Protein AF-A0AAD0RNT5-F1 (afdb_monomer_lite)

pLDDT: mean 85.17, std 17.99, range [35.56, 98.38]

Structure (mmCIF, N/CA/C/O backbone):
data_AF-A0AAD0RNT5-F1
#
_entry.id   AF-A0AAD0RNT5-F1
#
loop_
_atom_site.group_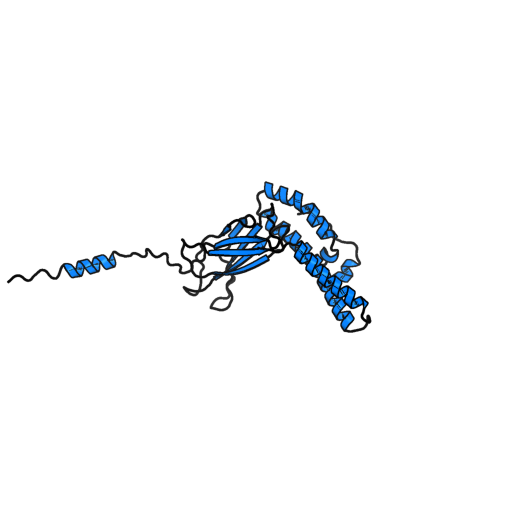PDB
_atom_site.id
_atom_site.type_symbol
_atom_site.label_atom_id
_atom_site.label_alt_id
_atom_site.label_comp_id
_atom_site.label_asym_id
_atom_site.label_entity_id
_atom_site.label_seq_id
_atom_site.pdbx_PDB_ins_code
_atom_site.Cartn_x
_atom_site.Cartn_y
_atom_site.Cartn_z
_atom_site.occupancy
_atom_site.B_iso_or_equiv
_atom_site.auth_seq_id
_atom_site.auth_comp_id
_atom_site.auth_asym_id
_atom_site.auth_atom_id
_atom_site.pdbx_PDB_model_num
ATOM 1 N N . MET A 1 1 ? -27.299 -33.018 80.947 1.00 36.56 1 MET A N 1
ATOM 2 C CA . MET A 1 1 ? -26.620 -33.429 79.699 1.00 36.56 1 MET A CA 1
ATOM 3 C C . MET A 1 1 ? -27.188 -32.604 78.549 1.00 36.56 1 MET A C 1
ATOM 5 O O . MET A 1 1 ? -28.341 -32.788 78.193 1.00 36.56 1 MET A O 1
ATOM 9 N N . LYS A 1 2 ? -26.426 -31.620 78.054 1.00 37.84 2 LYS A N 1
ATOM 10 C CA . LYS A 1 2 ? -26.776 -30.740 76.923 1.00 37.84 2 LYS A CA 1
ATOM 11 C C . LYS A 1 2 ? -26.070 -31.262 75.672 1.00 37.84 2 LYS A C 1
ATOM 13 O O . LYS A 1 2 ? -24.849 -31.167 75.652 1.00 37.84 2 LYS A O 1
ATOM 18 N N . LYS A 1 3 ? -26.786 -31.754 74.655 1.00 38.78 3 LYS A N 1
ATOM 19 C CA . LYS A 1 3 ? -26.261 -31.920 73.282 1.00 38.78 3 LYS A CA 1
ATOM 20 C C . LYS A 1 3 ? -27.399 -31.964 72.253 1.00 38.78 3 LYS A C 1
ATOM 22 O O . LYS A 1 3 ? -27.812 -33.043 71.868 1.00 38.78 3 LYS A O 1
ATOM 27 N N . TYR A 1 4 ? -27.857 -30.801 71.794 1.00 44.53 4 TYR A N 1
ATOM 28 C CA . TYR A 1 4 ? -28.526 -30.641 70.493 1.00 44.53 4 TYR A CA 1
ATOM 29 C C . TYR A 1 4 ? -28.234 -29.231 69.977 1.00 44.53 4 TYR A C 1
ATOM 31 O O . TYR A 1 4 ? -29.038 -28.321 70.124 1.00 44.53 4 TYR A O 1
ATOM 39 N N . LEU A 1 5 ? -27.024 -29.018 69.462 1.00 45.34 5 LEU A N 1
ATOM 40 C CA . LEU A 1 5 ? -26.661 -27.762 68.796 1.00 45.34 5 LEU A CA 1
ATOM 41 C C . LEU A 1 5 ? -25.493 -27.992 67.829 1.00 45.34 5 LEU A C 1
ATOM 43 O O . LEU A 1 5 ? -24.481 -27.310 67.862 1.00 45.34 5 LEU A O 1
ATOM 47 N N . THR A 1 6 ? -25.615 -29.010 66.977 1.00 48.97 6 THR A N 1
ATOM 48 C CA . THR A 1 6 ? -24.617 -29.320 65.936 1.00 48.97 6 THR A CA 1
ATOM 49 C C . THR A 1 6 ? -25.278 -29.745 64.624 1.00 48.97 6 THR A C 1
ATOM 51 O O . THR A 1 6 ? -24.784 -30.634 63.945 1.00 48.97 6 THR A O 1
ATOM 54 N N . PHE A 1 7 ? -26.417 -29.139 64.268 1.00 43.97 7 PHE A N 1
ATOM 55 C CA . PHE A 1 7 ? -27.038 -29.345 62.946 1.00 43.97 7 PHE A CA 1
ATOM 56 C C . PHE A 1 7 ? -27.244 -28.040 62.153 1.00 43.97 7 PHE A C 1
ATOM 58 O O . PHE A 1 7 ? -27.377 -28.070 60.936 1.00 43.97 7 PHE A O 1
ATOM 65 N N . GLY A 1 8 ? -27.190 -26.873 62.810 1.00 45.16 8 GLY A N 1
ATOM 66 C CA . GLY A 1 8 ? -27.397 -25.569 62.160 1.00 45.16 8 GLY A CA 1
ATOM 67 C C . GLY A 1 8 ? -26.155 -24.928 61.525 1.00 45.16 8 GLY A C 1
ATOM 68 O O . GLY A 1 8 ? -26.296 -24.026 60.711 1.00 45.16 8 GLY A O 1
ATOM 69 N N . HIS A 1 9 ? -24.941 -25.377 61.864 1.00 45.19 9 HIS A N 1
ATOM 70 C CA . HIS A 1 9 ? -23.703 -24.767 61.345 1.00 45.19 9 HIS A CA 1
ATOM 71 C C . HIS A 1 9 ? -23.241 -25.356 60.005 1.00 45.19 9 HIS A C 1
ATOM 73 O O . HIS A 1 9 ? -22.526 -24.695 59.259 1.00 45.19 9 HIS A O 1
ATOM 79 N N . SER A 1 10 ? -23.670 -26.573 59.661 1.00 47.78 10 SER A N 1
ATOM 80 C CA . SER A 1 10 ? -23.252 -27.227 58.413 1.00 47.78 10 SER A CA 1
ATOM 81 C C . SER A 1 10 ? -24.138 -26.839 57.225 1.00 47.78 10 SER A C 1
ATOM 83 O O . SER A 1 10 ? -23.647 -26.759 56.105 1.00 47.78 10 SER A O 1
ATOM 85 N N . PHE A 1 11 ? -25.413 -26.508 57.461 1.00 47.78 11 PHE A N 1
ATOM 86 C CA . PHE A 1 11 ? -26.323 -26.039 56.409 1.00 47.78 11 PHE A CA 1
ATOM 87 C C . PHE A 1 11 ? -26.083 -24.571 56.020 1.00 47.78 11 PHE A C 1
ATOM 89 O O . PHE A 1 11 ? -26.233 -24.217 54.854 1.00 47.78 11 PHE A O 1
ATOM 96 N N . LEU A 1 12 ? -25.639 -23.726 56.961 1.00 47.25 12 LEU A N 1
ATOM 97 C CA . LEU A 1 12 ? -25.340 -22.317 56.683 1.00 47.25 12 LEU A CA 1
ATOM 98 C C . LEU A 1 12 ? -24.055 -22.152 55.849 1.00 47.25 12 LEU A C 1
ATOM 100 O O . LEU A 1 12 ? -24.023 -21.327 54.943 1.00 47.25 12 LEU A O 1
ATOM 104 N N . CYS A 1 13 ? -23.027 -22.981 56.075 1.00 43.88 13 CYS A N 1
ATOM 105 C CA . CYS A 1 13 ? -21.806 -22.954 55.258 1.00 43.88 13 CYS A CA 1
ATOM 106 C C . CYS A 1 13 ? -22.047 -23.423 53.814 1.00 43.88 13 CYS A C 1
ATOM 108 O O . CYS A 1 13 ? -21.444 -22.883 52.890 1.00 43.88 13 CYS A O 1
ATOM 110 N N . ILE A 1 14 ? -22.952 -24.383 53.600 1.00 48.38 14 ILE A N 1
ATOM 111 C CA . ILE A 1 14 ? -23.287 -24.871 52.254 1.00 48.38 14 ILE A CA 1
ATOM 112 C C . ILE A 1 14 ? -24.164 -23.850 51.508 1.00 48.38 14 ILE A C 1
ATOM 114 O O . ILE A 1 14 ? -23.948 -23.628 50.320 1.00 48.38 14 ILE A O 1
ATOM 118 N N . LEU A 1 15 ? -25.071 -23.150 52.203 1.00 41.94 15 LEU A N 1
ATOM 119 C CA . LEU A 1 15 ? -25.899 -22.100 51.596 1.00 41.94 15 LEU A CA 1
ATOM 120 C C . LEU A 1 15 ? -25.074 -20.861 51.192 1.00 41.94 15 LEU A C 1
ATOM 122 O O . LEU A 1 15 ? -25.320 -20.274 50.137 1.00 41.94 15 LEU A O 1
ATOM 126 N N . VAL A 1 16 ? -24.057 -20.496 51.985 1.00 45.78 16 VAL A N 1
ATOM 127 C CA . VAL A 1 16 ? -23.128 -19.398 51.655 1.00 45.78 16 VAL A CA 1
ATOM 128 C C . VAL A 1 16 ? -22.234 -19.764 50.462 1.00 45.78 16 VAL A C 1
ATOM 130 O O . VAL A 1 16 ? -22.008 -18.914 49.606 1.00 45.78 16 VAL A O 1
ATOM 133 N N . LEU A 1 17 ? -21.816 -21.029 50.322 1.00 44.12 17 LEU A N 1
ATOM 134 C CA . LEU A 1 17 ? -21.038 -21.498 49.162 1.00 44.12 17 LEU A CA 1
ATOM 135 C C . LEU A 1 17 ? -21.854 -21.561 47.857 1.00 44.12 17 LEU A C 1
ATOM 137 O O . LEU A 1 17 ? -21.289 -21.389 46.779 1.00 44.12 17 LEU A O 1
ATOM 141 N N . THR A 1 18 ? -23.175 -21.761 47.926 1.00 45.75 18 THR A N 1
ATOM 142 C CA . THR A 1 18 ? -24.051 -21.719 46.737 1.00 45.75 18 THR A CA 1
ATOM 143 C C . THR A 1 18 ? -24.504 -20.311 46.342 1.00 45.75 18 THR A C 1
ATOM 145 O O . THR A 1 18 ? -24.890 -20.100 45.195 1.00 45.75 18 THR A O 1
ATOM 148 N N . LEU A 1 19 ? -24.447 -19.340 47.263 1.00 40.69 19 LEU A N 1
ATOM 149 C CA . LEU A 1 19 ? -24.806 -17.936 47.009 1.00 40.69 19 LEU A CA 1
ATOM 150 C C . LEU A 1 19 ? -23.601 -17.065 46.636 1.00 40.69 19 LEU A C 1
ATOM 152 O O . LEU A 1 19 ? -23.780 -15.996 46.058 1.00 40.69 19 LEU A O 1
ATOM 156 N N . THR A 1 20 ? -22.374 -17.560 46.820 1.00 45.81 20 THR A N 1
ATOM 157 C CA . THR A 1 20 ? -21.196 -17.084 46.083 1.00 45.81 20 THR A CA 1
ATOM 158 C C . THR A 1 20 ? -21.189 -17.635 44.654 1.00 45.81 20 THR A C 1
ATOM 160 O O . THR A 1 20 ? -20.178 -18.150 44.177 1.00 45.81 20 THR A O 1
ATOM 163 N N . GLY A 1 21 ? -22.302 -17.473 43.930 1.00 40.19 21 GLY A N 1
ATOM 164 C CA . GLY A 1 21 ? -22.353 -17.488 42.466 1.00 40.19 21 GLY A CA 1
ATOM 165 C C . GLY A 1 21 ? -21.610 -16.281 41.885 1.00 40.19 21 GLY A C 1
ATOM 166 O O . GLY A 1 21 ? -22.104 -15.581 41.010 1.00 40.19 21 GLY A O 1
ATOM 167 N N . CYS A 1 22 ? -20.411 -16.022 42.398 1.00 42.44 22 CYS A N 1
ATOM 168 C CA . CYS A 1 22 ? -19.440 -15.127 41.828 1.00 42.44 22 CYS A CA 1
ATOM 169 C C . CYS A 1 22 ? -18.823 -15.830 40.619 1.00 42.44 22 CYS A C 1
ATOM 171 O O . CYS A 1 22 ? -17.698 -16.319 40.686 1.00 42.44 22 CYS A O 1
ATOM 173 N N . SER A 1 23 ? -19.490 -15.797 39.467 1.00 44.81 23 SER A N 1
ATOM 174 C CA . SER A 1 23 ? -18.712 -15.595 38.244 1.00 44.81 23 SER A CA 1
ATOM 175 C C . SER A 1 23 ? -18.438 -14.094 38.102 1.00 44.81 23 SER A C 1
ATOM 177 O O . SER A 1 23 ? -18.932 -13.442 37.193 1.00 44.81 23 SER A O 1
ATOM 179 N N . VAL A 1 24 ? -17.651 -13.541 39.033 1.00 45.47 24 VAL A N 1
ATOM 180 C CA . VAL A 1 24 ? -17.023 -12.206 38.905 1.00 45.47 24 VAL A CA 1
ATOM 181 C C . VAL A 1 24 ? -15.835 -12.280 37.927 1.00 45.47 24 VAL A C 1
ATOM 183 O O . VAL A 1 24 ? -15.191 -11.290 37.610 1.00 45.47 24 VAL A O 1
ATOM 186 N N . PHE A 1 25 ? -15.547 -13.473 37.405 1.00 48.78 25 PHE A N 1
ATOM 187 C CA . PHE A 1 25 ? -14.560 -13.696 36.367 1.00 48.78 25 PHE A CA 1
ATOM 188 C C . PHE A 1 25 ? -15.188 -13.467 34.990 1.00 48.78 25 PHE A C 1
ATOM 190 O O . PHE A 1 25 ? -15.939 -14.314 34.504 1.00 48.78 25 PHE A O 1
ATOM 197 N N . ASP A 1 26 ? -14.835 -12.344 34.355 1.00 57.62 26 ASP A N 1
ATOM 198 C CA . ASP A 1 26 ? -14.851 -12.209 32.895 1.00 57.62 26 ASP A CA 1
ATOM 199 C C . ASP A 1 26 ? -14.124 -13.428 32.312 1.00 57.62 26 ASP A C 1
ATOM 201 O O . ASP A 1 26 ? -12.904 -13.581 32.445 1.00 57.62 26 ASP A O 1
ATOM 205 N N . LYS A 1 27 ? -14.888 -14.366 31.747 1.00 66.75 27 LYS A N 1
ATOM 206 C CA . LYS A 1 27 ? -14.312 -15.524 31.076 1.00 66.75 27 LYS A CA 1
ATOM 207 C C . LYS A 1 27 ? -13.774 -15.009 29.749 1.00 66.75 27 LYS A C 1
ATOM 209 O O . LYS A 1 27 ? -14.532 -14.835 28.806 1.00 66.75 27 LYS A O 1
ATOM 214 N N . SER A 1 28 ? -12.458 -14.839 29.662 1.00 70.94 28 SER A N 1
ATOM 215 C CA . SER A 1 28 ? -11.731 -14.492 28.430 1.00 70.94 28 SER A CA 1
ATOM 216 C C . SER A 1 28 ? -11.930 -15.483 27.270 1.00 70.94 28 SER A C 1
ATOM 218 O O . SER A 1 28 ? -11.424 -15.259 26.171 1.00 70.94 28 SER A O 1
ATOM 220 N N . PHE A 1 29 ? -12.679 -16.568 27.492 1.00 76.12 29 PHE A N 1
ATOM 221 C CA . PHE A 1 29 ? -13.097 -17.534 26.484 1.00 76.12 29 PHE A CA 1
ATOM 222 C C . PHE A 1 29 ? -13.680 -16.836 25.249 1.00 76.12 29 PHE A C 1
ATOM 224 O O . PHE A 1 29 ? -14.589 -16.021 25.361 1.00 76.12 29 PHE A O 1
ATOM 231 N N . GLY A 1 30 ? -13.136 -17.152 24.071 1.00 75.19 30 GLY A N 1
ATOM 232 C CA . GLY A 1 30 ? -13.593 -16.600 22.790 1.00 75.19 30 GLY A CA 1
ATOM 233 C C . GLY A 1 30 ? -13.247 -15.125 22.544 1.00 75.19 30 GLY A C 1
ATOM 234 O O . GLY A 1 30 ? -13.160 -14.715 21.394 1.00 75.19 30 GLY A O 1
ATOM 235 N N . PHE A 1 31 ? -12.947 -14.325 23.569 1.00 85.75 31 PHE A N 1
ATOM 236 C CA . PHE A 1 31 ? -12.704 -12.890 23.408 1.00 85.75 31 PHE A CA 1
ATOM 237 C C . PHE A 1 31 ? -11.268 -12.524 23.026 1.00 85.75 31 PHE A C 1
ATOM 239 O O . PHE A 1 31 ? -10.309 -13.006 23.634 1.00 85.75 31 PHE A O 1
ATOM 246 N N . ARG A 1 32 ? -11.107 -11.632 22.044 1.00 87.62 32 ARG A N 1
ATOM 247 C CA . ARG A 1 32 ? -9.815 -11.067 21.627 1.00 87.62 32 ARG A CA 1
ATOM 248 C C . ARG A 1 32 ? -9.827 -9.557 21.689 1.00 87.62 32 ARG A C 1
ATOM 250 O O . ARG A 1 32 ? -10.809 -8.934 21.297 1.00 87.62 32 ARG A O 1
ATOM 257 N N . GLY A 1 33 ? -8.717 -8.993 22.146 1.00 87.88 33 GLY A N 1
ATOM 258 C CA . GLY A 1 33 ? -8.580 -7.567 22.392 1.00 87.88 33 GLY A CA 1
ATOM 259 C C . GLY A 1 33 ? -9.149 -7.123 23.751 1.00 87.88 33 GLY A C 1
ATOM 260 O O . GLY A 1 33 ? -9.506 -7.967 24.574 1.00 87.88 33 GLY A O 1
ATOM 261 N N . PRO A 1 34 ? -9.247 -5.815 24.010 1.00 92.88 34 PRO A N 1
ATOM 262 C CA . PRO A 1 34 ? -9.027 -4.746 23.042 1.00 92.88 34 PRO A CA 1
ATOM 263 C C . PRO A 1 34 ? -7.574 -4.701 22.552 1.00 92.88 34 PRO A C 1
ATOM 265 O O . PRO A 1 34 ? -6.657 -5.050 23.288 1.00 92.88 34 PRO A O 1
ATOM 268 N N . ILE A 1 35 ? -7.368 -4.329 21.289 1.00 95.12 35 ILE A N 1
ATOM 269 C CA . ILE A 1 35 ? -6.031 -4.230 20.686 1.00 95.12 35 ILE A CA 1
ATOM 270 C C . ILE A 1 35 ? -5.740 -2.755 20.459 1.00 95.12 35 ILE A C 1
ATOM 272 O O . ILE A 1 35 ? -6.517 -2.056 19.810 1.00 95.12 35 ILE A O 1
ATOM 276 N N . VAL A 1 36 ? -4.624 -2.278 20.996 1.00 96.31 36 VAL A N 1
ATOM 277 C CA . VAL A 1 36 ? -4.147 -0.913 20.788 1.00 96.31 36 VAL A CA 1
ATOM 278 C C . VAL A 1 36 ? -3.111 -0.955 19.682 1.00 96.31 36 VAL A C 1
ATOM 280 O O . VAL A 1 36 ? -1.977 -1.377 19.898 1.00 96.31 36 VAL A O 1
ATOM 283 N N . VAL A 1 37 ? -3.523 -0.549 18.485 1.00 97.56 37 VAL A N 1
ATOM 284 C CA . VAL A 1 37 ? -2.651 -0.507 17.314 1.00 97.56 37 VAL A CA 1
ATOM 285 C C . VAL A 1 37 ? -1.936 0.836 17.253 1.00 97.56 37 VAL A C 1
ATOM 287 O O . VAL A 1 37 ? -2.585 1.876 17.306 1.00 97.56 37 VAL A O 1
ATOM 290 N N . THR A 1 38 ? -0.621 0.812 17.066 1.00 97.62 38 THR A N 1
ATOM 291 C CA . THR A 1 38 ? 0.191 1.999 16.775 1.00 97.62 38 THR A CA 1
ATOM 292 C C . THR A 1 38 ? 0.852 1.835 15.411 1.00 97.62 38 THR A C 1
ATOM 294 O O . THR A 1 38 ? 1.484 0.812 15.143 1.00 97.62 38 THR A O 1
ATOM 297 N N . ILE A 1 39 ? 0.730 2.839 14.540 1.00 97.81 39 ILE A N 1
ATOM 298 C CA . ILE A 1 39 ? 1.434 2.859 13.251 1.00 97.81 39 ILE A CA 1
ATOM 299 C C . ILE A 1 39 ? 2.776 3.564 13.422 1.00 97.81 39 ILE A C 1
ATOM 301 O O . ILE A 1 39 ? 2.806 4.763 13.695 1.00 97.81 39 ILE A O 1
ATOM 305 N N . ALA A 1 40 ? 3.872 2.831 13.238 1.00 96.88 40 ALA A N 1
ATOM 306 C CA . ALA A 1 40 ? 5.226 3.368 13.266 1.00 96.88 40 ALA A CA 1
ATOM 307 C C . ALA A 1 40 ? 5.753 3.535 11.837 1.00 96.88 40 ALA A C 1
ATOM 309 O O . ALA A 1 40 ? 5.798 2.586 11.053 1.00 96.88 40 ALA A O 1
ATOM 310 N N . THR A 1 41 ? 6.169 4.742 11.478 1.00 96.75 41 THR A N 1
ATOM 311 C CA . THR A 1 41 ? 6.758 5.015 10.166 1.00 96.75 41 THR A CA 1
ATOM 312 C C . THR A 1 41 ? 8.247 4.685 10.191 1.00 96.75 41 THR A C 1
ATOM 314 O O . THR A 1 41 ? 8.986 5.112 11.078 1.00 96.75 41 THR A O 1
ATOM 317 N N . LYS A 1 42 ? 8.729 3.912 9.212 1.00 95.75 42 LYS A N 1
ATOM 318 C CA . LYS A 1 42 ? 10.151 3.524 9.156 1.00 95.75 42 LYS A CA 1
ATOM 319 C C . LYS A 1 42 ? 11.101 4.701 8.934 1.00 95.75 42 LYS A C 1
ATOM 321 O O . LYS A 1 42 ? 12.271 4.599 9.285 1.00 95.75 42 LYS A O 1
ATOM 326 N N . ASP A 1 43 ? 10.613 5.797 8.362 1.00 95.69 43 ASP A N 1
ATOM 327 C CA . ASP A 1 43 ? 11.366 7.040 8.187 1.00 95.69 43 ASP A CA 1
ATOM 328 C C . ASP A 1 43 ? 11.216 8.018 9.365 1.00 95.69 43 ASP A C 1
ATOM 330 O O . ASP A 1 43 ? 11.741 9.127 9.304 1.00 95.69 43 ASP A O 1
ATOM 334 N N . GLY A 1 44 ? 10.501 7.628 10.428 1.00 93.19 44 GLY A N 1
ATOM 335 C CA . GLY A 1 44 ? 10.293 8.440 11.629 1.00 93.19 44 GLY A CA 1
ATOM 336 C C . GLY A 1 44 ? 9.427 9.685 11.417 1.00 93.19 44 GLY A C 1
ATOM 337 O O . GLY A 1 44 ? 9.303 10.499 12.331 1.00 93.19 44 GLY A O 1
ATOM 338 N N . LYS A 1 45 ? 8.831 9.865 10.231 1.00 93.56 45 LYS A N 1
ATOM 339 C CA . LYS A 1 45 ? 7.990 11.028 9.924 1.00 93.56 45 LYS A CA 1
ATOM 340 C C . LYS A 1 45 ? 6.581 10.868 10.481 1.00 93.56 45 LYS A C 1
ATOM 342 O O . LYS A 1 45 ? 6.064 9.761 10.611 1.00 93.56 45 LYS A O 1
ATOM 347 N N . GLN A 1 46 ? 5.925 11.995 10.727 1.00 94.00 46 GLN A N 1
ATOM 348 C CA . GLN A 1 46 ? 4.515 12.049 11.095 1.00 94.00 46 GLN A CA 1
ATOM 349 C C . GLN A 1 46 ? 3.720 12.666 9.936 1.00 94.00 46 GLN A C 1
ATOM 351 O O . GLN A 1 46 ? 3.740 13.887 9.773 1.00 94.00 46 GLN A O 1
ATOM 356 N N . PRO A 1 47 ? 3.086 11.853 9.071 1.00 94.25 47 PRO A N 1
ATOM 357 C CA . PRO A 1 47 ? 2.293 12.382 7.971 1.00 94.25 47 PRO A CA 1
ATOM 358 C C . PRO A 1 47 ? 1.040 13.100 8.482 1.00 94.25 47 PRO A C 1
ATOM 360 O O . PRO A 1 47 ? 0.437 12.697 9.470 1.00 94.25 47 PRO A O 1
ATOM 363 N N . GLU A 1 48 ? 0.638 14.152 7.767 1.00 92.62 48 GLU A N 1
ATOM 364 C CA . GLU A 1 48 ? -0.593 14.908 8.050 1.00 92.62 48 GLU A CA 1
ATOM 365 C C . GLU A 1 48 ? -1.867 14.133 7.700 1.00 92.62 48 GLU A C 1
ATOM 367 O O . GLU A 1 48 ? -2.912 14.347 8.305 1.00 92.62 48 GLU A O 1
ATOM 372 N N . ALA A 1 49 ? -1.807 13.287 6.667 1.00 95.81 49 ALA A N 1
ATOM 373 C CA . ALA A 1 49 ? -2.944 12.464 6.294 1.00 95.81 49 ALA A CA 1
ATOM 374 C C . ALA A 1 49 ? -3.000 11.247 7.228 1.00 95.81 49 ALA A C 1
ATOM 376 O O . ALA A 1 49 ? -1.958 10.645 7.502 1.00 95.81 49 ALA A O 1
ATOM 377 N N . PRO A 1 50 ? -4.191 10.866 7.709 1.00 97.12 50 PRO A N 1
ATOM 378 C CA . PRO A 1 50 ? -4.292 9.760 8.641 1.00 97.12 50 PRO A CA 1
ATOM 379 C C . PRO A 1 50 ? -4.089 8.418 7.927 1.00 97.12 50 PRO A C 1
ATOM 381 O O . PRO A 1 50 ? -4.191 8.299 6.708 1.00 97.12 50 PRO A O 1
ATOM 384 N N . PHE A 1 51 ? -3.839 7.361 8.684 1.00 97.75 51 PHE A N 1
ATOM 385 C CA . PHE A 1 51 ? -3.832 5.994 8.176 1.00 97.75 51 PHE A CA 1
ATOM 386 C C . PHE A 1 51 ? -5.231 5.399 8.241 1.00 97.75 51 PHE A C 1
ATOM 388 O O . PHE A 1 51 ? -5.949 5.584 9.220 1.00 97.75 51 PHE A O 1
ATOM 395 N N . LEU A 1 52 ? -5.587 4.616 7.226 1.00 97.69 52 LEU A N 1
ATOM 396 C CA . LEU A 1 52 ? -6.731 3.714 7.273 1.00 97.69 52 LEU A CA 1
ATOM 397 C C . LEU A 1 52 ? -6.254 2.317 7.655 1.00 97.69 52 LEU A C 1
ATOM 399 O O . LEU A 1 52 ? -5.450 1.725 6.933 1.00 97.69 52 LEU A O 1
ATOM 403 N N . ILE A 1 53 ? -6.802 1.759 8.728 1.00 97.25 53 ILE A N 1
ATOM 404 C CA . ILE A 1 53 ? -6.536 0.394 9.171 1.00 97.25 53 ILE A CA 1
ATOM 405 C C . ILE A 1 53 ? -7.831 -0.409 9.105 1.00 97.25 53 ILE A C 1
ATOM 407 O O . ILE A 1 53 ? -8.823 -0.065 9.749 1.00 97.25 53 ILE A O 1
ATOM 411 N N . LYS A 1 54 ? -7.814 -1.501 8.338 1.00 95.25 54 LYS A N 1
ATOM 412 C CA . LYS A 1 54 ? -8.897 -2.491 8.317 1.00 95.25 54 LYS A CA 1
ATOM 413 C C . LYS A 1 54 ? -8.428 -3.761 9.003 1.00 95.25 54 LYS A C 1
ATOM 415 O O . LYS A 1 54 ? -7.403 -4.311 8.600 1.00 95.25 54 LYS A O 1
ATOM 420 N N . SER A 1 55 ? -9.164 -4.228 10.001 1.00 93.44 55 SER A N 1
ATOM 421 C CA . SER A 1 55 ? -8.888 -5.498 10.662 1.00 93.44 55 SER A CA 1
ATOM 422 C C . SER A 1 55 ? -9.739 -6.628 10.084 1.00 93.44 55 SER A C 1
ATOM 424 O O . SER A 1 55 ? -10.835 -6.404 9.567 1.00 93.44 55 SER A O 1
ATOM 426 N N . SER A 1 56 ? -9.236 -7.854 10.172 1.00 90.31 56 SER A N 1
ATOM 427 C CA . SER A 1 56 ? -10.025 -9.057 9.931 1.00 90.31 56 SER A CA 1
ATOM 428 C C . SER A 1 56 ? -9.430 -10.253 10.657 1.00 90.31 56 SER A C 1
ATOM 430 O O . SER A 1 56 ? -8.247 -10.553 10.494 1.00 90.31 56 SER A O 1
ATOM 432 N N . HIS A 1 57 ? -10.261 -10.981 11.389 1.00 86.25 57 HIS A N 1
ATOM 433 C CA . HIS A 1 57 ? -9.959 -12.334 11.826 1.00 86.25 57 HIS A CA 1
ATOM 434 C C . HIS A 1 57 ? -9.888 -13.259 10.611 1.00 86.25 57 HIS A C 1
ATOM 436 O O . HIS A 1 57 ? -10.770 -13.232 9.745 1.00 86.25 57 HIS A O 1
ATOM 442 N N . VAL A 1 58 ? -8.842 -14.081 10.564 1.00 76.56 58 VAL A N 1
ATOM 443 C CA . VAL A 1 58 ? -8.656 -15.099 9.532 1.00 76.56 58 VAL A CA 1
ATOM 444 C C . VAL A 1 58 ? -8.517 -16.455 10.202 1.00 76.56 58 VAL A C 1
ATOM 446 O O . VAL A 1 58 ? -7.592 -16.698 10.975 1.00 76.56 58 VAL A O 1
ATOM 449 N N . GLU A 1 59 ? -9.437 -17.359 9.874 1.00 68.00 59 GLU A N 1
ATOM 450 C CA . GLU A 1 59 ? -9.311 -18.763 10.241 1.00 68.00 59 GLU A CA 1
ATOM 451 C C . GLU A 1 59 ? -8.203 -19.398 9.400 1.00 68.00 59 GLU A C 1
ATOM 453 O O . GLU A 1 59 ? -8.353 -19.628 8.198 1.00 68.00 59 GLU A O 1
ATOM 458 N N . VAL A 1 60 ? -7.069 -19.690 10.033 1.00 58.41 60 VAL A N 1
ATOM 459 C CA . VAL A 1 60 ? -6.038 -20.511 9.402 1.00 58.41 60 VAL A CA 1
ATOM 460 C C . VAL A 1 60 ? -6.535 -21.951 9.440 1.00 58.41 60 VAL A C 1
ATOM 462 O O . VAL A 1 60 ? -6.676 -22.541 10.516 1.00 58.41 60 VAL A O 1
ATOM 465 N N . GLY A 1 61 ? -6.832 -22.510 8.265 1.00 53.59 61 GLY A N 1
ATOM 466 C CA . GLY A 1 61 ? -7.166 -23.922 8.106 1.00 53.59 61 GLY A CA 1
ATOM 467 C C . GLY A 1 61 ? -6.050 -24.769 8.708 1.00 53.59 61 GLY A C 1
ATOM 468 O O . GLY A 1 61 ? -4.976 -24.897 8.134 1.00 53.59 61 GLY A O 1
ATOM 469 N N . GLY A 1 62 ? -6.279 -25.272 9.916 1.00 45.41 62 GLY A N 1
ATOM 470 C CA . GLY A 1 62 ? -5.208 -25.891 10.686 1.00 45.41 62 GLY A CA 1
ATOM 471 C C . GLY A 1 62 ? -5.667 -26.566 11.957 1.00 45.41 62 GLY A C 1
ATOM 472 O O . GLY A 1 62 ? -5.145 -27.629 12.258 1.00 45.41 62 GLY A O 1
ATOM 473 N N . HIS A 1 63 ? -6.684 -26.053 12.659 1.00 41.03 63 HIS A N 1
ATOM 474 C CA . HIS A 1 63 ? -7.164 -26.695 13.890 1.00 41.03 63 HIS A CA 1
ATOM 475 C C . HIS A 1 63 ? -8.686 -26.839 14.025 1.00 41.03 63 HIS A C 1
ATOM 477 O O . HIS A 1 63 ? -9.142 -27.300 15.068 1.00 41.03 63 HIS A O 1
ATOM 483 N N . GLY A 1 64 ? -9.464 -26.644 12.950 1.00 35.56 64 GLY A N 1
ATOM 484 C CA . GLY A 1 64 ? -10.767 -27.316 12.812 1.00 35.56 64 GLY A CA 1
ATOM 485 C C . GLY A 1 64 ? -11.911 -26.586 12.118 1.00 35.56 64 GLY A C 1
ATOM 486 O O . GLY A 1 64 ? -13.061 -26.883 12.419 1.00 35.56 64 GLY A O 1
ATOM 487 N N . GLY A 1 65 ? -11.606 -25.699 11.183 1.00 37.66 65 GLY A N 1
ATOM 488 C CA . GLY A 1 65 ? -12.567 -25.165 10.231 1.00 37.66 65 GLY A CA 1
ATOM 489 C C . GLY A 1 65 ? -11.814 -24.448 9.120 1.00 37.66 65 GLY A C 1
ATOM 490 O O . GLY A 1 65 ? -10.822 -23.775 9.384 1.00 37.66 65 GLY A O 1
ATOM 491 N N . SER A 1 66 ? -12.231 -24.661 7.877 1.00 43.34 66 SER A N 1
ATOM 492 C CA . SER A 1 66 ? -11.897 -23.809 6.737 1.00 43.34 66 SER A CA 1
ATOM 493 C C . SER A 1 66 ? -13.166 -23.031 6.391 1.00 43.34 66 SER A C 1
ATOM 495 O O . SER A 1 66 ? -13.890 -23.398 5.464 1.00 43.34 66 SER A O 1
ATOM 497 N N . GLY A 1 67 ? -13.506 -22.037 7.213 1.00 43.91 67 GLY A N 1
ATOM 498 C CA . GLY A 1 67 ? -14.670 -21.181 7.024 1.00 43.91 67 GLY A CA 1
ATOM 499 C C . GLY A 1 67 ? -14.268 -19.778 6.574 1.00 43.91 67 GLY A C 1
ATOM 500 O O . GLY A 1 67 ? -13.422 -19.127 7.173 1.00 43.91 67 GLY A O 1
ATOM 501 N N . LEU A 1 68 ? -14.927 -19.260 5.536 1.00 44.25 68 LEU A N 1
ATOM 502 C CA . LEU A 1 68 ? -14.822 -17.871 5.057 1.00 44.25 68 LEU A CA 1
ATOM 503 C C . LEU A 1 68 ? -15.471 -16.846 6.019 1.00 44.25 68 LEU A C 1
ATOM 505 O O . LEU A 1 68 ? -15.984 -15.819 5.575 1.00 44.25 68 LEU A O 1
ATOM 509 N N . LYS A 1 69 ? -15.505 -17.094 7.334 1.00 51.62 69 LYS A N 1
ATOM 510 C CA . LYS A 1 69 ? -16.056 -16.123 8.287 1.00 51.62 69 LYS A CA 1
ATOM 511 C C . LYS A 1 69 ? -14.969 -15.133 8.694 1.00 51.62 69 LYS A C 1
ATOM 513 O O . LYS A 1 69 ? -14.209 -15.354 9.631 1.00 51.62 69 LYS A O 1
ATOM 518 N N . ARG A 1 70 ? -14.913 -14.009 7.975 1.00 57.09 70 ARG A N 1
ATOM 519 C CA . ARG A 1 70 ? -14.154 -12.833 8.411 1.00 57.09 70 ARG A CA 1
ATOM 520 C C . ARG A 1 70 ? -14.881 -12.226 9.623 1.00 57.09 70 ARG A C 1
ATOM 522 O O . ARG A 1 70 ? -15.926 -11.611 9.452 1.00 57.09 70 ARG A O 1
ATOM 529 N N . GLY A 1 71 ? -14.381 -12.469 10.833 1.00 69.00 71 GLY A N 1
ATOM 530 C CA . GLY A 1 71 ? -14.785 -11.757 12.062 1.00 69.00 71 GLY A CA 1
ATOM 531 C C . GLY A 1 71 ? -13.842 -10.583 12.340 1.00 69.00 71 GLY A C 1
ATOM 532 O O . GLY A 1 71 ? -12.945 -10.343 11.533 1.00 69.00 71 GLY A O 1
ATOM 533 N N . TYR A 1 72 ? -13.980 -9.864 13.457 1.00 80.56 72 TYR A N 1
ATOM 534 C CA . TYR A 1 72 ? -13.062 -8.761 13.800 1.00 80.56 72 TYR A CA 1
ATOM 535 C C . TYR A 1 72 ? -12.929 -7.706 12.697 1.00 80.56 72 TYR A C 1
ATOM 537 O O . TYR A 1 72 ? -11.825 -7.313 12.312 1.00 80.56 72 TYR A O 1
ATOM 545 N N . LEU A 1 73 ? -14.069 -7.306 12.131 1.00 89.56 73 LEU A N 1
ATOM 546 C CA . LEU A 1 73 ? -14.174 -6.444 10.955 1.00 89.56 73 LEU A CA 1
ATOM 547 C C . LEU A 1 73 ? -14.339 -4.985 11.363 1.00 89.56 73 LEU A C 1
ATOM 549 O O . LEU A 1 73 ? -15.440 -4.435 11.335 1.00 89.56 73 LEU A O 1
ATOM 553 N N . TYR A 1 74 ? -13.231 -4.350 11.722 1.00 93.62 74 TYR A N 1
ATOM 554 C CA . TYR A 1 74 ? -13.225 -2.937 12.056 1.00 93.62 74 TYR A CA 1
ATOM 555 C C . TYR A 1 74 ? -12.456 -2.142 11.026 1.00 93.62 74 TYR A C 1
ATOM 557 O O . TYR A 1 74 ? -11.397 -2.538 10.543 1.00 93.62 74 TYR A O 1
ATOM 565 N N . GLU A 1 75 ? -13.004 -0.975 10.739 1.00 95.19 75 GLU A N 1
ATOM 566 C CA . GLU A 1 75 ? -12.357 0.063 9.971 1.00 95.19 75 GLU A CA 1
ATOM 567 C C . GLU A 1 75 ? -12.097 1.238 10.907 1.00 95.19 75 GLU A C 1
ATOM 569 O O . GLU A 1 75 ? -13.010 1.732 11.576 1.00 95.19 75 GLU A O 1
ATOM 574 N N . LYS A 1 76 ? -10.830 1.633 11.015 1.00 96.56 76 LYS A N 1
ATOM 575 C CA . LYS A 1 76 ? -10.388 2.731 11.869 1.00 96.56 76 LYS A CA 1
ATOM 576 C C . LYS A 1 76 ? -9.480 3.660 11.084 1.00 96.56 76 LYS A C 1
ATOM 578 O O . LYS A 1 76 ? -8.711 3.222 10.230 1.00 96.56 76 LYS A O 1
ATOM 583 N N . ILE A 1 77 ? -9.571 4.936 11.422 1.00 96.31 77 ILE A N 1
ATOM 584 C CA . ILE A 1 77 ? -8.682 5.986 10.944 1.00 96.31 77 ILE A CA 1
ATOM 585 C C . ILE A 1 77 ? -7.872 6.464 12.149 1.00 96.31 77 ILE A C 1
ATOM 587 O O . ILE A 1 77 ? -8.426 6.574 13.245 1.00 96.31 77 ILE A O 1
ATOM 591 N N . GLY A 1 78 ? -6.585 6.730 11.965 1.0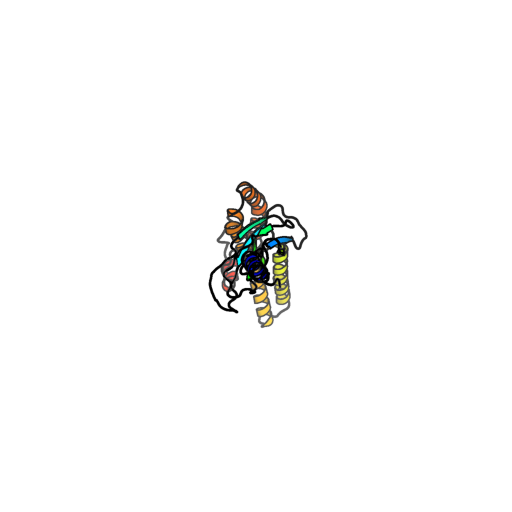0 96.25 78 GLY A N 1
ATOM 592 C CA . GLY A 1 78 ? -5.763 7.328 13.012 1.00 96.25 78 GLY A CA 1
ATOM 593 C C . GLY A 1 78 ? -4.383 7.735 12.523 1.00 96.25 78 GLY A C 1
ATOM 594 O O . GLY A 1 78 ? -3.946 7.326 11.450 1.00 96.25 78 GLY A O 1
ATOM 595 N N . ASP A 1 79 ? -3.710 8.556 13.313 1.00 96.69 79 ASP A N 1
ATOM 596 C CA . ASP A 1 79 ? -2.439 9.163 12.930 1.00 96.69 79 ASP A CA 1
ATOM 597 C C . ASP A 1 79 ? -1.244 8.272 13.294 1.00 96.69 79 ASP A C 1
ATOM 599 O O . ASP A 1 79 ? -1.328 7.396 14.162 1.00 96.69 79 ASP A O 1
ATOM 603 N N . ALA A 1 80 ? -0.100 8.506 12.643 1.00 96.25 80 ALA A N 1
ATOM 604 C CA . ALA A 1 80 ? 1.145 7.840 13.023 1.00 96.25 80 ALA A CA 1
ATOM 605 C C . ALA A 1 80 ? 1.476 8.095 14.498 1.00 96.25 80 ALA A C 1
ATOM 607 O O . ALA A 1 80 ? 1.310 9.205 15.007 1.00 96.25 80 ALA A O 1
ATOM 608 N N . ASN A 1 81 ? 2.011 7.069 15.158 1.00 95.44 81 ASN A N 1
ATOM 609 C CA . ASN A 1 81 ? 2.444 7.087 16.555 1.00 95.44 81 ASN A CA 1
ATOM 610 C C . ASN A 1 81 ? 1.339 7.4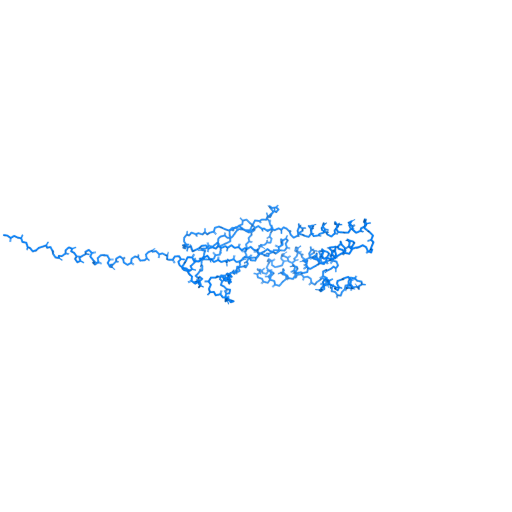21 17.576 1.00 95.44 81 ASN A C 1
ATOM 612 O O . ASN A 1 81 ? 1.647 7.619 18.751 1.00 95.44 81 ASN A O 1
ATOM 616 N N . GLN A 1 82 ? 0.069 7.451 17.162 1.00 97.00 82 GLN A N 1
ATOM 617 C CA . GLN A 1 82 ? -1.073 7.581 18.062 1.00 97.00 82 GLN A CA 1
ATOM 618 C C . GLN A 1 82 ? -1.728 6.214 18.302 1.00 97.00 82 GLN A C 1
ATOM 620 O O . GLN A 1 82 ? -1.790 5.395 17.381 1.00 97.00 82 GLN A O 1
ATOM 625 N N . PRO A 1 83 ? -2.215 5.942 19.526 1.00 96.81 83 PRO A N 1
ATOM 626 C CA . PRO A 1 83 ? -2.889 4.689 19.837 1.00 96.81 83 PRO A CA 1
ATOM 627 C C . PRO A 1 83 ? -4.270 4.628 19.175 1.00 96.81 83 PRO A C 1
ATOM 629 O O . PRO A 1 83 ? -5.111 5.508 19.360 1.00 96.81 83 PRO A O 1
ATOM 632 N N . ILE A 1 84 ? -4.534 3.543 18.449 1.00 97.00 84 ILE A N 1
ATOM 633 C CA . ILE A 1 84 ? -5.803 3.284 17.765 1.00 97.00 84 ILE A CA 1
ATOM 634 C C . ILE A 1 84 ? -6.445 2.056 18.401 1.00 97.00 84 ILE A C 1
ATOM 636 O O . ILE A 1 84 ? -5.977 0.928 18.241 1.00 97.00 84 ILE A O 1
ATOM 640 N N . LEU A 1 85 ? -7.530 2.277 19.142 1.00 95.38 85 LEU A N 1
ATOM 641 C CA . LEU A 1 85 ? -8.222 1.220 19.871 1.00 95.38 85 LEU A CA 1
ATOM 642 C C . LEU A 1 85 ? -9.154 0.426 18.948 1.00 95.38 85 LEU A C 1
ATOM 644 O O . LEU A 1 85 ? -10.178 0.926 18.467 1.00 95.38 85 LEU A O 1
ATOM 648 N N . PHE A 1 86 ? -8.827 -0.847 18.768 1.00 94.81 86 PHE A N 1
ATOM 649 C CA . PHE A 1 86 ? -9.732 -1.858 18.249 1.00 94.81 86 PHE A CA 1
ATOM 650 C C . PHE A 1 86 ? -10.428 -2.546 19.427 1.00 94.81 86 PHE A C 1
ATOM 652 O O . PHE A 1 86 ? -9.777 -2.892 20.419 1.00 94.81 86 PHE A O 1
ATOM 659 N N . PRO A 1 87 ? -11.757 -2.711 19.368 1.00 92.06 87 PRO A N 1
ATOM 660 C CA . PRO A 1 87 ? -12.517 -3.197 20.508 1.00 92.06 87 PRO A CA 1
ATOM 661 C C . PRO A 1 87 ? -12.213 -4.667 20.798 1.00 92.06 87 PRO A C 1
ATOM 663 O O . PRO A 1 87 ? -11.634 -5.397 19.991 1.00 92.06 87 PRO A O 1
ATOM 666 N N . ARG A 1 88 ? -12.630 -5.106 21.981 1.00 90.44 88 ARG A N 1
ATOM 667 C CA . ARG A 1 88 ? -12.668 -6.523 22.320 1.00 90.44 88 ARG A CA 1
ATOM 668 C C . ARG A 1 88 ? -13.849 -7.180 21.616 1.00 90.44 88 ARG A C 1
ATOM 670 O O . ARG A 1 88 ? -14.964 -6.679 21.730 1.00 90.44 88 ARG A O 1
ATOM 677 N N . GLU A 1 89 ? -13.634 -8.308 20.952 1.00 87.81 89 GLU A N 1
ATOM 678 C CA . GLU A 1 89 ? -14.706 -9.045 20.273 1.00 87.81 89 GLU A CA 1
ATOM 679 C C . GLU A 1 89 ? -14.677 -10.520 20.649 1.00 87.81 89 GLU A C 1
ATOM 681 O O . GLU A 1 89 ? -13.606 -11.117 20.779 1.00 87.81 89 GLU A O 1
ATOM 686 N N . HIS A 1 90 ? -15.859 -11.106 20.820 1.00 86.00 90 HIS A N 1
ATOM 687 C CA . HIS A 1 90 ? -16.004 -12.546 20.957 1.00 86.00 90 HIS A CA 1
ATOM 688 C C . HIS A 1 90 ? -15.940 -13.193 19.575 1.00 86.00 90 HIS A C 1
ATOM 690 O O . HIS A 1 90 ? -16.832 -13.007 18.750 1.00 86.00 90 HIS A O 1
ATOM 696 N N . LEU A 1 91 ? -14.906 -13.987 19.338 1.00 82.06 91 LEU A N 1
ATOM 697 C CA . LEU A 1 91 ? -14.743 -14.772 18.127 1.00 82.06 91 LEU A CA 1
ATOM 698 C C . LEU A 1 91 ? -15.234 -16.198 18.376 1.00 82.06 91 LEU A C 1
ATOM 700 O O . LEU A 1 91 ? -14.965 -16.795 19.421 1.00 82.06 91 LEU A O 1
ATOM 704 N N . ASP A 1 92 ? -15.956 -16.746 17.402 1.00 77.50 92 ASP A N 1
ATOM 705 C CA . ASP A 1 92 ? -16.399 -18.139 17.416 1.00 77.50 92 ASP A CA 1
ATOM 706 C C . ASP A 1 92 ? -15.208 -19.051 17.092 1.00 77.50 92 ASP A C 1
ATOM 708 O O . ASP A 1 92 ? -14.904 -19.339 15.937 1.00 77.50 92 ASP A O 1
ATOM 712 N N . LEU A 1 93 ? -14.449 -19.406 18.128 1.00 75.81 93 LEU A N 1
ATOM 713 C CA . LEU A 1 93 ? -13.229 -20.194 18.012 1.00 75.81 93 LEU A CA 1
ATOM 714 C C . LEU A 1 93 ? -13.472 -21.606 18.522 1.00 75.81 93 LEU A C 1
ATOM 716 O O . LEU A 1 93 ? -14.069 -21.814 19.575 1.00 75.81 93 LEU A O 1
ATOM 720 N N . LYS A 1 94 ? -12.910 -22.589 17.816 1.00 73.50 94 LYS A N 1
ATOM 721 C 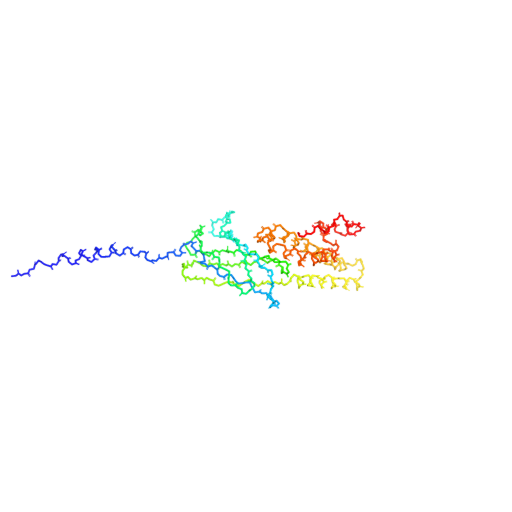CA . LYS A 1 94 ? -13.114 -24.004 18.141 1.00 73.50 94 LYS A CA 1
ATOM 722 C C . LYS A 1 94 ? -12.641 -24.401 19.545 1.00 73.50 94 LYS A C 1
ATOM 724 O O . LYS A 1 94 ? -13.225 -25.301 20.143 1.00 73.50 94 LYS A O 1
ATOM 729 N N . TYR A 1 95 ? -11.581 -23.771 20.060 1.00 74.94 95 TYR A N 1
ATOM 730 C CA . TYR A 1 95 ? -11.018 -24.103 21.372 1.00 74.94 95 TYR A CA 1
ATOM 731 C C . TYR A 1 95 ? -10.974 -22.893 22.316 1.00 74.94 95 TYR A C 1
ATOM 733 O O . TYR A 1 95 ? -10.614 -21.797 21.878 1.00 74.94 95 TYR A O 1
ATOM 741 N N . PRO A 1 96 ? -11.228 -23.104 23.625 1.00 69.88 96 PRO A N 1
ATOM 742 C CA . PRO A 1 96 ? -11.176 -22.068 24.660 1.00 69.88 96 PRO A CA 1
ATOM 743 C C . PRO A 1 96 ? -9.944 -21.172 24.671 1.00 69.88 96 PRO A C 1
ATOM 745 O O . PRO A 1 96 ? -10.037 -19.966 24.891 1.00 69.88 96 PRO A O 1
ATOM 748 N N . ASN A 1 97 ? -8.790 -21.784 24.446 1.00 75.88 97 ASN A N 1
ATOM 749 C CA . ASN A 1 97 ? -7.469 -21.188 24.544 1.00 75.88 97 ASN A CA 1
ATOM 750 C C . ASN A 1 97 ? -6.806 -21.005 23.173 1.00 75.88 97 ASN A C 1
ATOM 752 O O . ASN A 1 97 ? -5.599 -20.777 23.115 1.00 75.88 97 ASN A O 1
ATOM 756 N N . ALA A 1 98 ? -7.561 -21.139 22.074 1.00 79.44 98 ALA A N 1
ATOM 757 C CA . ALA A 1 98 ? -7.021 -20.928 20.735 1.00 79.44 98 ALA A CA 1
ATOM 758 C C . ALA A 1 98 ? -6.399 -19.530 20.633 1.00 79.44 98 ALA A C 1
ATOM 760 O O . ALA A 1 98 ? -6.856 -18.603 21.285 1.00 79.44 98 ALA A O 1
ATOM 761 N N . TYR A 1 99 ? -5.392 -19.326 19.799 1.00 86.00 99 TYR A N 1
ATOM 762 C CA . TYR A 1 99 ? -5.021 -17.968 19.403 1.00 86.00 99 TYR A CA 1
ATOM 763 C C . TYR A 1 99 ? -5.867 -17.573 18.192 1.00 86.00 99 TYR A C 1
ATOM 765 O O . TYR A 1 99 ? -6.243 -18.433 17.397 1.00 86.00 99 TYR A O 1
ATOM 773 N N . ALA A 1 100 ? -6.171 -16.286 18.053 1.00 86.38 100 ALA A N 1
ATOM 774 C CA . ALA A 1 100 ? -6.842 -15.766 16.867 1.00 86.38 100 ALA A CA 1
ATOM 775 C C . ALA A 1 100 ? -5.833 -15.016 16.006 1.00 86.38 100 ALA A C 1
ATOM 777 O O . ALA A 1 100 ? -5.172 -14.102 16.502 1.00 86.38 100 ALA A O 1
ATOM 778 N N . LEU A 1 101 ? -5.723 -15.385 14.732 1.00 88.31 101 LEU A N 1
ATOM 779 C CA . LEU A 1 101 ? -4.950 -14.605 13.776 1.00 88.31 101 LEU A CA 1
ATOM 780 C C . LEU A 1 101 ? -5.789 -13.409 13.330 1.00 88.31 101 LEU A C 1
ATOM 782 O O . LEU A 1 101 ? -6.838 -13.577 12.705 1.00 88.31 101 LEU A O 1
ATOM 786 N N . ILE A 1 102 ? -5.325 -12.203 13.643 1.00 90.38 102 ILE A N 1
ATOM 787 C CA . ILE A 1 102 ? -5.950 -10.965 13.181 1.00 90.38 102 ILE A CA 1
ATOM 788 C C . ILE A 1 102 ? -4.999 -10.306 12.188 1.00 90.38 102 ILE A C 1
ATOM 790 O O . ILE A 1 102 ? -3.837 -10.041 12.500 1.00 90.38 102 ILE A O 1
ATOM 794 N N . HIS A 1 103 ? -5.508 -10.064 10.985 1.00 92.38 103 HIS A N 1
ATOM 795 C CA . HIS A 1 103 ? -4.845 -9.283 9.953 1.00 92.38 103 HIS A CA 1
ATOM 796 C C . HIS A 1 103 ? -5.250 -7.823 10.077 1.00 92.38 103 HIS A C 1
ATOM 798 O O . HIS A 1 103 ? -6.424 -7.515 10.264 1.00 92.38 103 HIS A O 1
ATOM 804 N N . PHE A 1 104 ? -4.287 -6.939 9.877 1.00 94.88 104 PHE A N 1
ATOM 805 C CA . PHE A 1 104 ? -4.460 -5.506 9.753 1.00 94.88 104 PHE A CA 1
ATOM 806 C C . PHE A 1 104 ? -3.921 -5.082 8.393 1.00 94.88 104 PHE A C 1
ATOM 808 O O . PHE A 1 104 ? -2.735 -5.237 8.103 1.00 94.88 104 PHE A O 1
ATOM 815 N N . LYS A 1 105 ? -4.803 -4.552 7.549 1.00 95.31 105 LYS A N 1
ATOM 816 C CA . LYS A 1 105 ? -4.433 -3.919 6.287 1.00 95.31 105 LYS A CA 1
ATOM 817 C C . LYS A 1 105 ? -4.363 -2.415 6.495 1.00 95.31 105 LYS A C 1
ATOM 819 O O . LYS A 1 105 ? -5.386 -1.801 6.802 1.00 95.31 105 LYS A O 1
ATOM 824 N N . VAL A 1 106 ? -3.189 -1.839 6.276 1.00 96.88 106 VAL A N 1
ATOM 825 C CA . VAL A 1 106 ? -2.929 -0.407 6.448 1.00 96.88 106 VAL A CA 1
ATOM 826 C C . VAL A 1 106 ? -2.808 0.266 5.084 1.00 96.88 106 VAL A C 1
ATOM 828 O O . VAL A 1 106 ? -2.147 -0.257 4.188 1.00 96.88 106 VAL A O 1
ATOM 831 N N . ARG A 1 107 ? -3.463 1.419 4.912 1.00 97.38 107 ARG A N 1
ATOM 832 C CA . ARG A 1 107 ? -3.381 2.253 3.705 1.00 97.38 107 ARG A CA 1
ATOM 833 C C . ARG A 1 107 ? -3.093 3.704 4.069 1.00 97.38 107 ARG A C 1
ATOM 835 O O . ARG A 1 107 ? -3.673 4.228 5.019 1.00 97.38 107 ARG A O 1
ATOM 842 N N . HIS A 1 108 ? -2.246 4.344 3.271 1.00 97.88 108 HIS A N 1
ATOM 843 C CA . HIS A 1 108 ? -1.952 5.773 3.335 1.00 97.88 108 HIS A CA 1
ATOM 844 C C . HIS A 1 108 ? -1.368 6.243 1.986 1.00 97.88 108 HIS A C 1
ATOM 846 O O . HIS A 1 108 ? -0.654 5.466 1.351 1.00 97.88 108 HIS A O 1
ATOM 852 N N . PRO A 1 109 ? -1.598 7.496 1.540 1.00 97.31 109 PRO A N 1
ATOM 853 C CA . PRO A 1 109 ? -1.124 7.976 0.238 1.00 97.31 109 PRO A CA 1
ATOM 854 C C . PRO A 1 109 ? 0.382 7.799 -0.025 1.00 97.31 109 PRO A C 1
ATOM 856 O O . PRO A 1 109 ? 0.763 7.378 -1.108 1.00 97.31 109 PRO A O 1
ATOM 859 N N . MET A 1 110 ? 1.237 8.046 0.971 1.00 97.25 110 MET A N 1
ATOM 860 C CA . MET A 1 110 ? 2.707 8.001 0.829 1.00 97.25 110 MET A CA 1
ATOM 861 C C . MET A 1 110 ? 3.416 6.839 1.539 1.00 97.25 110 MET A C 1
ATOM 863 O O . MET A 1 110 ? 4.645 6.812 1.584 1.00 97.25 110 MET A O 1
ATOM 867 N N . TYR A 1 111 ? 2.678 5.869 2.081 1.00 97.75 111 TYR A N 1
ATOM 868 C CA . TYR A 1 111 ? 3.271 4.658 2.661 1.00 97.75 111 TYR A CA 1
ATOM 869 C C . TYR A 1 111 ? 2.738 3.441 1.917 1.00 97.75 111 TYR A C 1
ATOM 871 O O . TYR A 1 111 ? 1.561 3.403 1.565 1.00 97.75 111 TYR A O 1
ATOM 879 N N . ASN A 1 112 ? 3.606 2.465 1.661 1.00 94.00 112 ASN A N 1
ATOM 880 C CA . ASN A 1 112 ? 3.233 1.232 0.985 1.00 94.00 112 ASN A CA 1
ATOM 881 C C . ASN A 1 112 ? 2.062 0.555 1.712 1.00 94.00 112 ASN A C 1
ATOM 883 O O . ASN A 1 112 ? 2.029 0.518 2.943 1.00 94.00 112 ASN A O 1
ATOM 887 N N . THR A 1 113 ? 1.117 0.004 0.946 1.00 84.75 113 THR A N 1
ATOM 888 C CA . THR A 1 113 ? 0.039 -0.797 1.533 1.00 84.75 113 THR A CA 1
ATOM 889 C C . THR A 1 113 ? 0.648 -2.008 2.227 1.00 84.75 113 THR A C 1
ATOM 891 O O . THR A 1 113 ? 1.272 -2.850 1.581 1.00 84.75 113 THR A O 1
ATOM 894 N N . GLU A 1 114 ? 0.427 -2.102 3.534 1.00 85.12 114 GLU A N 1
ATOM 895 C CA . GLU A 1 114 ? 1.045 -3.113 4.385 1.00 85.12 114 GLU A CA 1
ATOM 896 C C . GLU A 1 114 ? -0.018 -4.057 4.948 1.00 85.12 114 GLU A C 1
ATOM 898 O O . GLU A 1 114 ? -1.117 -3.634 5.330 1.00 85.12 114 GLU A O 1
ATOM 903 N N . TYR A 1 115 ? 0.318 -5.343 5.006 1.00 88.56 115 TYR A N 1
ATOM 904 C CA . TYR A 1 115 ? -0.473 -6.358 5.690 1.00 88.56 115 TYR A CA 1
ATOM 905 C C . TYR A 1 115 ? 0.327 -6.869 6.878 1.00 88.56 115 TYR A C 1
ATOM 907 O O . TYR A 1 115 ? 1.289 -7.611 6.710 1.00 88.56 115 TYR A O 1
ATOM 915 N N . SER A 1 116 ? -0.109 -6.516 8.081 1.00 91.88 116 SER A N 1
ATOM 916 C CA . SER A 1 116 ? 0.483 -7.030 9.312 1.00 91.88 116 SER A CA 1
ATOM 917 C C . SER A 1 116 ? -0.471 -8.014 9.968 1.00 91.88 116 SER A C 1
ATOM 919 O O . SER A 1 116 ? -1.682 -7.809 9.959 1.00 91.88 116 SER A O 1
ATOM 921 N N . SER A 1 117 ? 0.051 -9.116 10.493 1.00 90.88 117 SER A N 1
ATOM 922 C CA . SER A 1 117 ? -0.768 -10.169 11.096 1.00 90.88 117 SER A CA 1
ATOM 923 C C . SER A 1 117 ? -0.149 -10.601 12.410 1.00 90.88 117 SER A C 1
ATOM 925 O O . SER A 1 117 ? 1.067 -10.766 12.491 1.00 90.88 117 SER A O 1
ATOM 927 N N . ALA A 1 118 ? -0.977 -10.814 13.424 1.00 91.62 118 ALA A N 1
ATOM 928 C CA . ALA A 1 118 ? -0.517 -11.320 14.707 1.00 91.62 118 ALA A CA 1
ATOM 929 C C . ALA A 1 118 ? -1.531 -12.280 15.323 1.00 91.62 118 ALA A C 1
ATOM 931 O O . ALA A 1 118 ? -2.740 -12.179 15.102 1.00 91.62 118 ALA A O 1
ATOM 932 N N . TYR A 1 119 ? -1.004 -13.229 16.091 1.00 90.19 119 TYR A N 1
ATOM 933 C CA . TYR A 1 119 ? -1.794 -14.155 16.883 1.00 90.19 119 TYR A CA 1
ATOM 934 C C . TYR A 1 119 ? -2.073 -13.542 18.249 1.00 90.19 119 TYR A C 1
ATOM 936 O O . TYR A 1 119 ? -1.150 -13.273 19.016 1.00 90.19 119 TYR A O 1
ATOM 944 N N . PHE A 1 120 ? -3.350 -13.377 18.573 1.00 89.69 120 PHE A N 1
ATOM 945 C CA . PHE A 1 120 ? -3.791 -12.831 19.849 1.00 89.69 120 PHE A CA 1
ATOM 946 C C . PHE A 1 120 ? -4.343 -13.943 20.739 1.00 89.69 120 PHE A C 1
ATOM 948 O O . PHE A 1 120 ? -5.205 -14.729 20.324 1.00 89.69 120 PHE A O 1
ATOM 955 N N . ALA A 1 121 ? -3.825 -14.010 21.964 1.00 87.50 121 ALA A N 1
ATOM 956 C CA . ALA A 1 121 ? -4.312 -14.902 23.006 1.00 87.50 121 ALA A CA 1
ATOM 957 C C . ALA A 1 121 ? -5.702 -14.455 23.503 1.00 87.50 121 ALA A C 1
ATOM 959 O O . ALA A 1 121 ? -6.088 -13.301 23.291 1.00 87.50 121 ALA A O 1
ATOM 960 N N . PRO A 1 122 ? -6.459 -15.332 24.185 1.00 86.50 122 PRO A N 1
ATOM 961 C CA . PRO A 1 122 ? -7.621 -14.912 24.959 1.00 86.50 122 PRO A CA 1
ATOM 962 C C . PRO A 1 122 ? -7.264 -13.796 25.943 1.00 86.50 122 PRO A C 1
ATOM 964 O O . PRO A 1 122 ? -6.307 -13.925 26.705 1.00 86.50 122 PRO A O 1
ATOM 967 N N . SER A 1 123 ? -8.056 -12.728 25.956 1.00 82.19 123 SER A N 1
ATOM 968 C CA . SER A 1 123 ? -7.798 -11.533 26.765 1.00 82.19 123 SER A CA 1
ATOM 969 C C . SER A 1 123 ? -9.001 -11.147 27.620 1.00 82.19 123 SER A C 1
ATOM 971 O O . SER A 1 123 ? -10.162 -11.408 27.271 1.00 82.19 123 SER A O 1
ATOM 973 N N . LYS A 1 124 ? -8.721 -10.542 28.775 1.00 77.50 124 LYS A N 1
ATOM 974 C CA . LYS A 1 124 ? -9.733 -9.932 29.647 1.00 77.50 124 LYS A CA 1
ATOM 975 C C . LYS A 1 124 ? -10.091 -8.534 29.135 1.00 77.50 124 LYS A C 1
ATOM 977 O O . LYS A 1 124 ? -9.331 -7.943 28.374 1.00 77.50 124 LYS A O 1
ATOM 982 N N . ALA A 1 125 ? -11.262 -8.024 29.508 1.00 71.62 125 ALA A N 1
ATOM 983 C CA . ALA A 1 125 ? -11.744 -6.720 29.047 1.00 71.62 125 ALA A CA 1
ATOM 984 C C . ALA A 1 125 ? -10.872 -5.530 29.484 1.00 71.62 125 ALA A C 1
ATOM 986 O O . ALA A 1 125 ? -10.832 -4.524 28.780 1.00 71.62 125 ALA A O 1
ATOM 987 N N . ASP A 1 126 ? -10.193 -5.645 30.622 1.00 74.44 126 ASP A N 1
ATOM 988 C CA . ASP A 1 126 ? -9.416 -4.597 31.285 1.00 74.44 126 ASP A CA 1
ATOM 989 C C . ASP A 1 126 ? -7.924 -4.571 30.905 1.00 74.44 126 ASP A C 1
ATOM 991 O O . ASP A 1 126 ? -7.186 -3.742 31.431 1.00 74.44 126 ASP A O 1
ATOM 995 N N . ASP A 1 127 ? -7.484 -5.424 29.972 1.00 81.56 127 ASP A N 1
ATOM 996 C CA . ASP A 1 127 ? -6.073 -5.566 29.581 1.00 81.56 127 ASP A CA 1
ATOM 997 C C . ASP A 1 127 ? -5.875 -5.341 28.065 1.00 81.56 127 ASP A C 1
ATOM 999 O O . ASP A 1 127 ? -5.975 -6.286 27.271 1.00 81.56 127 ASP A O 1
ATOM 1003 N N . PRO A 1 128 ? -5.667 -4.083 27.615 1.00 88.75 128 PRO A N 1
ATOM 1004 C CA . PRO A 1 128 ? -5.437 -3.778 26.209 1.00 88.75 128 PRO A CA 1
ATOM 1005 C C . PRO A 1 128 ? -4.083 -4.295 25.720 1.00 88.75 128 PRO A C 1
ATOM 1007 O O . PRO A 1 128 ? -3.040 -4.010 26.302 1.00 88.75 128 PRO A O 1
ATOM 1010 N N . ILE A 1 129 ? -4.088 -4.985 24.582 1.00 93.56 129 ILE A N 1
ATOM 1011 C CA . ILE A 1 129 ? -2.883 -5.573 23.994 1.00 93.56 129 ILE A CA 1
ATOM 1012 C C . ILE A 1 129 ? -2.227 -4.552 23.054 1.00 93.56 129 ILE A C 1
ATOM 1014 O O . ILE A 1 129 ? -2.839 -4.210 22.036 1.00 93.56 129 ILE A O 1
ATOM 1018 N N . PRO A 1 130 ? -0.998 -4.077 23.324 1.00 95.19 130 PRO A N 1
ATOM 1019 C CA . PRO A 1 130 ? -0.288 -3.200 22.402 1.00 95.19 130 PRO A CA 1
ATOM 1020 C C . PRO A 1 130 ? 0.188 -3.975 21.168 1.00 95.19 130 PRO A C 1
ATOM 1022 O O . PRO A 1 130 ? 0.721 -5.080 21.273 1.00 95.19 130 PRO A O 1
ATOM 1025 N N . PHE A 1 131 ? 0.030 -3.378 19.990 1.00 96.50 131 PHE A N 1
ATOM 1026 C CA . PHE A 1 131 ? 0.504 -3.929 18.726 1.00 96.50 131 PHE A CA 1
ATOM 1027 C C . PHE A 1 131 ? 1.019 -2.819 17.811 1.00 96.50 131 PHE A C 1
ATOM 1029 O O . PHE A 1 131 ? 0.309 -1.860 17.526 1.00 96.50 131 PHE A O 1
ATOM 1036 N N . THR A 1 132 ? 2.245 -2.959 17.312 1.00 96.94 132 THR A N 1
ATOM 1037 C CA . THR A 1 132 ? 2.849 -1.965 16.417 1.00 96.94 132 THR A CA 1
ATOM 1038 C C . THR A 1 132 ? 2.897 -2.498 14.995 1.00 96.94 132 THR A C 1
ATOM 1040 O O . THR A 1 132 ? 3.390 -3.599 14.755 1.00 96.94 132 THR A O 1
ATOM 1043 N N . ILE A 1 133 ? 2.424 -1.696 14.043 1.00 96.94 133 ILE A N 1
ATOM 1044 C CA . ILE A 1 133 ? 2.575 -1.959 12.612 1.00 96.94 133 ILE A CA 1
ATOM 1045 C C . ILE A 1 133 ? 3.597 -0.974 12.066 1.00 96.94 133 ILE A C 1
ATOM 1047 O O . ILE A 1 133 ? 3.384 0.237 12.109 1.00 96.94 133 ILE A O 1
ATOM 1051 N N . GLU A 1 134 ? 4.700 -1.496 11.543 1.00 96.19 134 GLU A N 1
ATOM 1052 C CA . GLU A 1 134 ? 5.709 -0.678 10.884 1.00 96.19 134 GLU A CA 1
ATOM 1053 C C . GLU A 1 134 ? 5.376 -0.516 9.399 1.00 96.19 134 GLU A C 1
ATOM 1055 O O . GLU A 1 134 ? 5.173 -1.503 8.696 1.00 96.19 134 GLU A O 1
ATOM 1060 N N . VAL A 1 135 ? 5.343 0.724 8.910 1.00 96.81 135 VAL A N 1
ATOM 1061 C CA . VAL A 1 135 ? 5.037 1.041 7.508 1.00 96.81 135 VAL A CA 1
ATOM 1062 C C . VAL A 1 135 ? 6.240 1.657 6.799 1.00 96.81 135 VAL A C 1
ATOM 1064 O O . VAL A 1 135 ? 6.961 2.494 7.350 1.00 96.81 135 VAL A O 1
ATOM 1067 N N . LEU A 1 136 ? 6.452 1.247 5.549 1.00 96.88 136 LEU A N 1
ATOM 1068 C CA . LEU A 1 136 ? 7.536 1.734 4.694 1.00 96.88 136 LEU A CA 1
ATOM 1069 C C . LEU A 1 136 ? 7.049 2.865 3.781 1.00 96.88 136 LEU A C 1
ATOM 1071 O O . LEU A 1 136 ? 5.968 2.733 3.201 1.00 96.88 136 LEU A O 1
ATOM 1075 N N . PRO A 1 137 ? 7.824 3.950 3.600 1.00 97.69 137 PRO A N 1
ATOM 1076 C CA . PRO A 1 137 ? 7.509 4.961 2.597 1.00 97.69 137 PRO A CA 1
ATOM 1077 C C . PRO A 1 137 ? 7.373 4.332 1.208 1.00 97.69 137 PRO A C 1
ATOM 1079 O O . PRO A 1 137 ? 8.191 3.492 0.824 1.00 97.69 137 PRO A O 1
ATOM 1082 N N . LEU A 1 138 ? 6.367 4.757 0.439 1.00 97.50 138 LEU A N 1
ATOM 1083 C CA . LEU A 1 138 ? 6.136 4.258 -0.922 1.00 97.50 138 LEU A CA 1
ATOM 1084 C C . LEU A 1 138 ? 7.380 4.460 -1.800 1.00 97.50 138 LEU A C 1
ATOM 1086 O O . LEU A 1 138 ? 7.811 3.543 -2.495 1.00 97.50 138 LEU A O 1
ATOM 1090 N N . GLU A 1 139 ? 8.001 5.635 -1.700 1.00 96.69 139 GLU A N 1
ATOM 1091 C CA . GLU A 1 139 ? 9.223 5.986 -2.432 1.00 96.69 139 GLU A CA 1
ATOM 1092 C C . GLU A 1 139 ? 10.388 5.040 -2.127 1.00 96.69 139 GLU A C 1
ATOM 1094 O O . GLU A 1 139 ? 11.137 4.685 -3.031 1.00 96.69 139 GLU A O 1
ATOM 1099 N N . ALA A 1 140 ? 10.523 4.567 -0.884 1.00 97.25 140 ALA A N 1
ATOM 1100 C CA . ALA A 1 140 ? 11.579 3.623 -0.523 1.00 97.25 140 ALA A CA 1
ATOM 1101 C C . ALA A 1 140 ? 11.365 2.250 -1.183 1.00 97.25 140 ALA A C 1
ATOM 1103 O O . ALA A 1 140 ? 12.326 1.589 -1.582 1.00 97.25 140 ALA A O 1
ATOM 1104 N N . VAL A 1 141 ? 10.105 1.822 -1.327 1.00 97.38 141 VAL A N 1
ATOM 1105 C CA . VAL A 1 141 ? 9.761 0.584 -2.041 1.00 97.38 141 VAL A CA 1
ATOM 1106 C C . VAL A 1 141 ? 10.015 0.740 -3.539 1.00 97.38 141 VAL A C 1
ATOM 1108 O O . VAL A 1 141 ? 10.633 -0.142 -4.133 1.00 97.38 141 VAL A O 1
ATOM 1111 N N . LEU A 1 142 ? 9.607 1.867 -4.130 1.00 97.94 142 LEU A N 1
ATOM 1112 C CA . LEU A 1 142 ? 9.866 2.179 -5.538 1.00 97.94 142 LEU A CA 1
ATOM 1113 C C . LEU A 1 142 ? 11.369 2.211 -5.833 1.00 97.94 142 LEU A C 1
ATOM 1115 O O . LEU A 1 142 ? 11.826 1.481 -6.707 1.00 97.94 142 LEU A O 1
ATOM 1119 N N . ALA A 1 143 ? 12.151 2.951 -5.045 1.00 97.94 143 ALA A N 1
ATOM 1120 C CA . ALA A 1 143 ? 13.600 3.061 -5.215 1.00 97.94 143 ALA A CA 1
ATOM 1121 C C . ALA A 1 143 ? 14.314 1.701 -5.128 1.00 97.94 143 ALA A C 1
ATOM 1123 O O . ALA A 1 143 ? 15.283 1.448 -5.845 1.00 97.94 143 ALA A O 1
ATOM 1124 N N . ARG A 1 144 ? 13.833 0.786 -4.274 1.00 98.06 144 ARG A N 1
ATOM 1125 C CA . ARG A 1 144 ? 14.374 -0.578 -4.205 1.00 98.06 144 ARG A CA 1
ATOM 1126 C C . ARG A 1 144 ? 14.158 -1.334 -5.516 1.00 98.06 144 ARG A C 1
ATOM 1128 O O . ARG A 1 144 ? 15.099 -1.949 -6.008 1.00 98.06 144 ARG A O 1
ATOM 1135 N N . ILE A 1 145 ? 12.949 -1.280 -6.074 1.00 97.94 145 ILE A N 1
ATOM 1136 C CA . ILE A 1 145 ? 12.616 -1.966 -7.331 1.00 97.94 145 ILE A CA 1
ATOM 1137 C C . ILE A 1 145 ? 13.342 -1.299 -8.514 1.00 97.94 145 ILE A C 1
ATOM 1139 O O . ILE A 1 145 ? 13.833 -1.992 -9.403 1.00 97.94 145 ILE A O 1
ATOM 1143 N N . GLU A 1 146 ? 13.493 0.029 -8.510 1.00 98.12 146 GLU A N 1
ATOM 1144 C CA . GLU A 1 146 ? 14.307 0.749 -9.501 1.00 98.12 146 GLU A CA 1
ATOM 1145 C C . GLU A 1 146 ? 15.754 0.252 -9.500 1.00 98.12 146 GLU A C 1
ATOM 1147 O O . GLU A 1 146 ? 16.293 -0.062 -10.558 1.00 98.12 146 GLU A O 1
ATOM 1152 N N . LYS A 1 147 ? 16.352 0.083 -8.316 1.00 98.38 147 LYS A N 1
ATOM 1153 C CA . LYS A 1 147 ? 17.711 -0.453 -8.172 1.00 98.38 147 LYS A CA 1
ATOM 1154 C C . LYS A 1 147 ? 17.838 -1.902 -8.655 1.00 98.38 147 LYS A C 1
ATOM 1156 O O . LYS A 1 147 ? 18.899 -2.305 -9.131 1.00 98.38 147 LYS A O 1
ATOM 1161 N N . GLU A 1 148 ? 16.786 -2.707 -8.515 1.00 97.75 148 GLU A N 1
ATOM 1162 C CA . GLU A 1 148 ? 16.742 -4.067 -9.069 1.00 97.75 148 GLU A CA 1
ATOM 1163 C C . GLU A 1 148 ? 16.729 -4.043 -10.603 1.00 97.75 148 GLU A C 1
ATOM 1165 O O . GLU A 1 148 ? 17.499 -4.779 -11.222 1.00 97.75 148 GLU A O 1
ATOM 1170 N N . ALA A 1 149 ? 15.921 -3.165 -11.207 1.00 97.19 149 ALA A N 1
ATOM 1171 C CA . ALA A 1 149 ? 15.898 -2.971 -12.654 1.00 97.19 149 ALA A CA 1
ATOM 1172 C C . ALA A 1 149 ? 17.254 -2.463 -13.173 1.00 97.19 149 ALA A C 1
ATOM 1174 O O . ALA A 1 149 ? 17.814 -3.041 -14.099 1.00 97.19 149 ALA A O 1
ATOM 1175 N N . GLU A 1 150 ? 17.827 -1.437 -12.543 1.00 98.00 150 GLU A N 1
ATOM 1176 C CA . GLU A 1 150 ? 19.134 -0.882 -12.912 1.00 98.00 150 GLU A CA 1
ATOM 1177 C C . GLU A 1 150 ? 20.235 -1.950 -12.870 1.00 98.00 150 GLU A C 1
ATOM 1179 O O . GLU A 1 150 ? 20.990 -2.106 -13.828 1.00 98.00 150 GLU A O 1
ATOM 1184 N N . ARG A 1 151 ? 20.289 -2.752 -11.797 1.00 97.62 151 ARG A N 1
ATOM 1185 C CA . ARG A 1 151 ? 21.268 -3.840 -11.674 1.00 97.62 151 ARG A CA 1
ATOM 1186 C C . ARG A 1 151 ? 21.139 -4.859 -12.805 1.00 97.62 151 ARG A C 1
ATOM 1188 O O . ARG A 1 151 ? 22.159 -5.295 -13.331 1.00 97.62 151 ARG A O 1
ATOM 1195 N N . ALA A 1 152 ? 19.914 -5.256 -13.147 1.00 97.06 152 ALA A N 1
ATOM 1196 C CA . ALA A 1 152 ? 19.674 -6.204 -14.229 1.00 97.06 152 ALA A CA 1
ATOM 1197 C C . ALA A 1 152 ? 20.081 -5.613 -15.591 1.00 97.06 152 ALA A C 1
ATOM 1199 O O . ALA A 1 152 ? 20.754 -6.286 -16.365 1.00 97.06 152 ALA A O 1
ATOM 1200 N N . SER A 1 153 ? 19.763 -4.337 -15.838 1.00 97.19 153 SER A N 1
ATOM 1201 C CA . SER A 1 153 ? 20.169 -3.617 -17.053 1.00 97.19 153 SER A CA 1
ATOM 1202 C C . SER A 1 153 ? 21.693 -3.566 -17.206 1.00 97.19 153 SER A C 1
ATOM 1204 O O . SER A 1 153 ? 22.221 -3.966 -18.239 1.00 97.19 153 SER A O 1
ATOM 1206 N N . LEU A 1 154 ? 22.415 -3.156 -16.158 1.00 97.56 154 LEU A N 1
ATOM 1207 C CA . LEU A 1 154 ? 23.883 -3.090 -16.172 1.00 97.56 154 LEU A CA 1
ATOM 1208 C C . LEU A 1 154 ? 24.529 -4.468 -16.372 1.00 97.56 154 LEU A C 1
ATOM 1210 O O . LEU A 1 154 ? 25.563 -4.581 -17.027 1.00 97.56 154 LEU A O 1
ATOM 1214 N N . ALA A 1 155 ? 23.928 -5.527 -15.821 1.00 97.00 155 ALA A N 1
ATOM 1215 C CA . ALA A 1 155 ? 24.402 -6.888 -16.048 1.00 97.00 155 ALA A CA 1
ATOM 1216 C C . ALA A 1 155 ? 24.212 -7.315 -17.513 1.00 97.00 155 ALA A C 1
ATOM 1218 O O . ALA A 1 155 ? 25.113 -7.921 -18.083 1.00 97.00 155 ALA A O 1
ATOM 1219 N N . MET A 1 156 ? 23.081 -6.971 -18.142 1.00 97.06 156 MET A N 1
ATOM 1220 C CA . MET A 1 156 ? 22.828 -7.270 -19.559 1.00 97.06 156 MET A CA 1
ATOM 1221 C C . MET A 1 156 ? 23.858 -6.628 -20.493 1.00 97.06 156 MET A C 1
ATOM 1223 O O . MET A 1 156 ? 24.269 -7.271 -21.454 1.00 97.06 156 MET A O 1
ATOM 1227 N N . GLU A 1 157 ? 24.298 -5.398 -20.210 1.00 95.81 157 GLU A N 1
ATOM 1228 C CA . GLU A 1 157 ? 25.292 -4.676 -21.024 1.00 95.81 157 GLU A CA 1
ATOM 1229 C C . GLU A 1 157 ? 26.646 -5.399 -21.117 1.00 95.81 157 GLU A C 1
ATOM 1231 O O . GLU A 1 157 ? 27.395 -5.199 -22.071 1.00 95.81 157 GLU A O 1
ATOM 1236 N N . GLN A 1 158 ? 26.961 -6.256 -20.142 1.00 95.69 158 GLN A N 1
ATOM 1237 C CA . GLN A 1 158 ? 28.225 -6.995 -20.063 1.00 95.69 158 GLN A CA 1
ATOM 1238 C C . GLN A 1 158 ? 28.135 -8.415 -20.648 1.00 95.69 158 GLN A C 1
ATOM 1240 O O . GLN A 1 158 ? 29.129 -9.143 -20.646 1.00 95.69 158 GLN A O 1
ATOM 1245 N N . LEU A 1 159 ? 26.958 -8.835 -21.120 1.00 96.44 159 LEU A N 1
ATOM 1246 C CA . LEU A 1 159 ? 26.680 -10.207 -21.544 1.00 96.44 159 LEU A CA 1
ATOM 1247 C C . LEU A 1 159 ? 26.454 -10.298 -23.055 1.00 96.44 159 LEU A C 1
ATOM 1249 O O . LEU A 1 159 ? 25.940 -9.378 -23.687 1.00 96.44 159 LEU A O 1
ATOM 1253 N N . ALA A 1 160 ? 26.793 -11.452 -23.637 1.00 94.94 160 ALA A N 1
ATOM 1254 C CA . ALA A 1 160 ? 26.449 -11.743 -25.025 1.00 94.94 160 ALA A CA 1
ATOM 1255 C C . ALA A 1 160 ? 24.911 -11.835 -25.172 1.00 94.94 160 ALA A C 1
ATOM 1257 O O . ALA A 1 160 ? 24.298 -12.582 -24.398 1.00 94.94 160 ALA A O 1
ATOM 1258 N N . PRO A 1 161 ? 24.279 -11.119 -26.127 1.00 92.69 161 PRO A N 1
ATOM 1259 C CA . PRO A 1 161 ? 22.815 -11.037 -26.244 1.00 92.69 161 PRO A CA 1
ATOM 1260 C C . PRO A 1 161 ? 22.078 -12.369 -26.441 1.00 92.69 161 PRO A C 1
ATOM 1262 O O . PRO A 1 161 ? 20.890 -12.473 -26.153 1.00 92.69 161 PRO A O 1
ATOM 1265 N N . ASP A 1 162 ? 22.766 -13.387 -26.944 1.00 93.56 162 ASP A N 1
ATOM 1266 C CA . ASP A 1 162 ? 22.252 -14.735 -27.193 1.00 93.56 162 ASP A CA 1
ATOM 1267 C C . ASP A 1 162 ? 22.538 -15.716 -26.041 1.00 93.56 162 ASP A C 1
ATOM 1269 O O . ASP A 1 162 ? 22.125 -16.877 -26.080 1.00 93.56 162 ASP A O 1
ATOM 1273 N N . SER A 1 163 ? 23.226 -15.265 -24.989 1.00 96.25 163 SER A N 1
ATOM 1274 C CA . SER A 1 163 ? 23.542 -16.105 -23.837 1.00 96.25 163 SER A CA 1
ATOM 1275 C C . SER A 1 163 ? 22.324 -16.340 -22.941 1.00 96.25 163 SER A C 1
ATOM 1277 O O . SER A 1 163 ? 21.482 -15.465 -22.728 1.00 96.25 163 SER A O 1
ATOM 1279 N N . SER A 1 164 ? 22.266 -17.516 -22.312 1.00 96.44 164 SER A N 1
ATOM 1280 C CA . SER A 1 164 ? 21.231 -17.834 -21.319 1.00 96.44 164 SER A CA 1
ATOM 1281 C C . SER A 1 164 ? 21.203 -16.843 -20.151 1.00 96.44 164 SER A C 1
ATOM 1283 O O . SER A 1 164 ? 20.140 -16.560 -19.601 1.00 96.44 164 SER A O 1
ATOM 1285 N N . GLU A 1 165 ? 22.366 -16.309 -19.769 1.00 96.69 165 GLU A N 1
ATOM 1286 C CA . GLU A 1 165 ? 22.466 -15.334 -18.685 1.00 96.69 165 GLU A CA 1
ATOM 1287 C C . GLU A 1 165 ? 21.904 -13.970 -19.104 1.00 96.69 165 GLU A C 1
ATOM 1289 O O . GLU A 1 165 ? 21.199 -13.347 -18.314 1.00 96.69 165 GLU A O 1
ATOM 1294 N N . TYR A 1 166 ? 22.103 -13.543 -20.357 1.00 97.38 166 TYR A N 1
ATOM 1295 C CA . TYR A 1 166 ? 21.462 -12.332 -20.876 1.00 97.38 166 TYR A CA 1
ATOM 1296 C C . TYR A 1 166 ? 19.935 -12.434 -20.793 1.00 97.38 166 TYR A C 1
ATOM 1298 O O . TYR A 1 166 ? 19.290 -11.544 -20.237 1.00 97.38 166 TYR A O 1
ATOM 1306 N N . TYR A 1 167 ? 19.349 -13.547 -21.250 1.00 95.75 167 TYR A N 1
ATOM 1307 C CA . TYR A 1 167 ? 17.898 -13.762 -21.161 1.00 95.75 167 TYR A CA 1
ATOM 1308 C C . TYR A 1 167 ? 17.385 -13.753 -19.718 1.00 95.75 167 TYR A C 1
ATOM 1310 O O . TYR A 1 167 ? 16.312 -13.216 -19.434 1.00 95.75 167 TYR A O 1
ATOM 1318 N N . ARG A 1 168 ? 18.159 -14.310 -18.780 1.00 96.62 168 ARG A N 1
ATOM 1319 C CA . ARG A 1 168 ? 17.822 -14.267 -17.356 1.00 96.62 168 ARG A CA 1
ATOM 1320 C C . ARG A 1 168 ? 17.796 -12.833 -16.827 1.00 96.62 168 ARG A C 1
ATOM 1322 O O . ARG A 1 168 ? 16.836 -12.466 -16.150 1.00 96.62 168 ARG A O 1
ATOM 1329 N N . GLN A 1 169 ? 18.820 -12.033 -17.123 1.00 97.50 169 GLN A N 1
ATOM 1330 C CA . GLN A 1 169 ? 18.879 -10.637 -16.679 1.00 97.50 169 GLN A CA 1
ATOM 1331 C C . GLN A 1 169 ? 17.798 -9.783 -17.353 1.00 97.50 169 GLN A C 1
ATOM 1333 O O . GLN A 1 169 ? 17.140 -9.001 -16.674 1.00 97.50 169 GLN A O 1
ATOM 1338 N N . SER A 1 170 ? 17.515 -10.017 -18.636 1.00 95.31 170 SER A N 1
ATOM 1339 C CA . SER A 1 170 ? 16.388 -9.405 -19.352 1.00 95.31 170 SER A CA 1
ATOM 1340 C C . SER A 1 170 ? 15.054 -9.686 -18.659 1.00 95.31 170 SER A C 1
ATOM 1342 O O . SER A 1 170 ? 14.318 -8.753 -18.346 1.00 95.31 170 SER A O 1
ATOM 1344 N N . SER A 1 171 ? 14.783 -10.940 -18.288 1.00 95.00 171 SER A N 1
ATOM 1345 C CA . SER A 1 171 ? 13.563 -11.286 -17.550 1.00 95.00 171 SER A CA 1
ATOM 1346 C C . SER A 1 171 ? 13.478 -10.596 -16.180 1.00 95.00 171 SER A C 1
ATOM 1348 O O . SER A 1 171 ? 12.404 -10.144 -15.774 1.00 95.00 171 SER A O 1
ATOM 1350 N N . LEU A 1 172 ? 14.602 -10.479 -15.461 1.00 96.44 172 LEU A N 1
ATOM 1351 C CA . LEU A 1 172 ? 14.658 -9.759 -14.184 1.00 96.44 172 LEU A CA 1
ATOM 1352 C C . LEU A 1 172 ? 14.392 -8.261 -14.361 1.00 96.44 172 LEU A C 1
ATOM 1354 O O . LEU A 1 172 ? 13.606 -7.696 -13.598 1.00 96.44 172 LEU A O 1
ATOM 1358 N N . PHE A 1 173 ? 14.997 -7.641 -15.376 1.00 96.19 173 PHE A N 1
ATOM 1359 C CA . PHE A 1 173 ? 14.772 -6.244 -15.730 1.00 96.19 173 PHE A CA 1
ATOM 1360 C C . PHE A 1 173 ? 13.293 -5.989 -16.032 1.00 96.19 173 PHE A C 1
ATOM 1362 O O . PHE A 1 173 ? 12.665 -5.150 -15.386 1.00 96.19 173 PHE A O 1
ATOM 1369 N N . GLU A 1 174 ? 12.707 -6.761 -16.947 1.00 94.19 174 GLU A N 1
ATOM 1370 C CA . GLU A 1 174 ? 11.306 -6.616 -17.348 1.00 94.19 174 GLU A CA 1
ATOM 1371 C C . GLU A 1 174 ? 10.351 -6.807 -16.170 1.00 94.19 174 GLU A C 1
ATOM 1373 O O . GLU A 1 174 ? 9.411 -6.030 -15.986 1.00 94.19 174 GLU A O 1
ATOM 1378 N N . LYS A 1 175 ? 10.614 -7.806 -15.320 1.00 95.62 175 LYS A N 1
ATOM 1379 C CA . LYS A 1 175 ? 9.817 -8.057 -14.118 1.00 95.62 175 LYS A CA 1
ATOM 1380 C C . LYS A 1 175 ? 9.892 -6.894 -13.131 1.00 95.62 175 LYS A C 1
ATOM 1382 O O . LYS A 1 175 ? 8.859 -6.523 -12.568 1.00 95.62 175 LYS A O 1
ATOM 1387 N N . ALA A 1 176 ? 11.077 -6.331 -12.901 1.00 96.69 176 ALA A N 1
ATOM 1388 C CA . ALA A 1 176 ? 11.253 -5.189 -12.008 1.00 96.69 176 ALA A CA 1
ATOM 1389 C C . ALA A 1 176 ? 10.542 -3.943 -12.562 1.00 96.69 176 ALA A C 1
ATOM 1391 O O . ALA A 1 176 ? 9.755 -3.319 -11.850 1.00 96.69 176 ALA A O 1
ATOM 1392 N N . ARG A 1 177 ? 10.713 -3.648 -13.856 1.00 95.81 177 ARG A N 1
ATOM 1393 C CA . ARG A 1 177 ? 10.021 -2.554 -14.558 1.00 95.81 177 ARG A CA 1
ATOM 1394 C C . ARG A 1 177 ? 8.501 -2.677 -14.485 1.00 95.81 177 ARG A C 1
ATOM 1396 O O . ARG A 1 177 ? 7.831 -1.751 -14.037 1.00 95.81 177 ARG A O 1
ATOM 1403 N N . HIS A 1 178 ? 7.956 -3.845 -14.815 1.00 95.62 178 HIS A N 1
ATOM 1404 C CA . HIS A 1 178 ? 6.523 -4.110 -14.684 1.00 95.62 178 HIS A CA 1
ATOM 1405 C C . HIS A 1 178 ? 6.040 -3.962 -13.232 1.00 95.62 178 HIS A C 1
ATOM 1407 O O . HIS A 1 178 ? 4.949 -3.453 -12.986 1.00 95.62 178 HIS A O 1
ATOM 1413 N N . SER A 1 179 ? 6.846 -4.383 -12.252 1.00 95.94 179 SER A N 1
ATOM 1414 C CA . SER A 1 179 ? 6.497 -4.251 -10.833 1.00 95.94 179 SER A CA 1
ATOM 1415 C C . SER A 1 179 ? 6.397 -2.791 -10.381 1.00 95.94 179 SER A C 1
ATOM 1417 O O . SER A 1 179 ? 5.549 -2.504 -9.540 1.00 95.94 179 SER A O 1
ATOM 1419 N N . LEU A 1 180 ? 7.192 -1.871 -10.946 1.00 96.44 180 LEU A N 1
ATOM 1420 C CA . LEU A 1 180 ? 7.070 -0.430 -10.679 1.00 96.44 180 LEU A CA 1
ATOM 1421 C C . LEU A 1 180 ? 5.705 0.101 -11.120 1.00 96.44 180 LEU A C 1
ATOM 1423 O O . LEU A 1 180 ? 4.967 0.650 -10.302 1.00 96.44 180 LEU A O 1
ATOM 1427 N N . GLY A 1 181 ? 5.344 -0.126 -12.385 1.00 95.19 181 GLY A N 1
ATOM 1428 C CA . GLY A 1 181 ? 4.055 0.302 -12.928 1.00 95.19 181 GLY A CA 1
ATOM 1429 C C . GLY A 1 181 ? 2.871 -0.320 -12.192 1.00 95.19 181 GLY A C 1
ATOM 1430 O O . GLY A 1 181 ? 1.961 0.384 -11.755 1.00 95.19 181 GLY A O 1
ATOM 1431 N N . ALA A 1 182 ? 2.919 -1.635 -11.958 1.00 94.75 182 ALA A N 1
ATOM 1432 C CA . ALA A 1 182 ? 1.869 -2.347 -11.239 1.00 94.75 182 ALA A CA 1
ATOM 1433 C C . ALA A 1 182 ? 1.719 -1.872 -9.784 1.00 94.75 182 ALA A C 1
ATOM 1435 O O . ALA A 1 182 ? 0.596 -1.810 -9.279 1.00 94.75 182 ALA A O 1
ATOM 1436 N N . LEU A 1 183 ? 2.821 -1.548 -9.097 1.00 96.00 183 LEU A N 1
ATOM 1437 C CA . LEU A 1 183 ? 2.777 -1.006 -7.739 1.00 96.00 183 LEU A CA 1
ATOM 1438 C C . LEU A 1 183 ? 2.107 0.369 -7.724 1.00 96.00 183 LEU A C 1
ATOM 1440 O O . LEU A 1 183 ? 1.194 0.573 -6.930 1.00 96.00 183 LEU A O 1
ATOM 1444 N N . VAL A 1 184 ? 2.517 1.283 -8.609 1.00 96.12 184 VAL A N 1
ATOM 1445 C CA . VAL A 1 184 ? 1.935 2.632 -8.685 1.00 96.12 184 VAL A CA 1
ATOM 1446 C C . VAL A 1 184 ? 0.453 2.579 -9.041 1.00 96.12 184 VAL A C 1
ATOM 1448 O O . VAL A 1 184 ? -0.352 3.166 -8.322 1.00 96.12 184 VAL A O 1
ATOM 1451 N N . SER A 1 185 ? 0.087 1.827 -10.082 1.00 94.44 185 SER A N 1
ATOM 1452 C CA . SER A 1 185 ? -1.302 1.661 -10.529 1.00 94.44 185 SER A CA 1
ATOM 1453 C C . SER A 1 185 ? -2.201 1.163 -9.391 1.00 94.44 185 SER A C 1
ATOM 1455 O O . SER A 1 185 ? -3.140 1.843 -8.976 1.00 94.44 185 SER A O 1
ATOM 1457 N N . ARG A 1 186 ? -1.829 0.037 -8.763 1.00 94.31 186 ARG A N 1
ATOM 1458 C CA . ARG A 1 186 ? -2.588 -0.537 -7.640 1.00 94.31 186 ARG A CA 1
ATOM 1459 C C . ARG A 1 186 ? -2.634 0.378 -6.427 1.00 94.31 186 ARG A C 1
ATOM 1461 O O . ARG A 1 186 ? -3.626 0.366 -5.699 1.00 94.31 186 ARG A O 1
ATOM 1468 N N . HIS A 1 187 ? -1.560 1.119 -6.162 1.00 96.56 187 HIS A N 1
ATOM 1469 C CA . HIS A 1 187 ? -1.519 2.033 -5.030 1.00 96.56 187 HIS A CA 1
ATOM 1470 C C . HIS A 1 187 ? -2.493 3.190 -5.245 1.00 96.56 187 HIS A C 1
ATOM 1472 O O . HIS A 1 187 ? -3.350 3.396 -4.388 1.00 96.56 187 HIS A O 1
ATOM 1478 N N . ILE A 1 188 ? -2.444 3.858 -6.405 1.00 95.81 188 ILE A N 1
ATOM 1479 C CA . ILE A 1 188 ? -3.390 4.919 -6.795 1.00 95.81 188 ILE A CA 1
ATOM 1480 C C . ILE A 1 188 ? -4.830 4.413 -6.691 1.00 95.81 188 ILE A C 1
ATOM 1482 O O . ILE A 1 188 ? -5.646 5.040 -6.011 1.00 95.81 188 ILE A O 1
ATOM 1486 N N . ASP A 1 189 ? -5.118 3.252 -7.280 1.00 95.06 189 ASP A N 1
ATOM 1487 C CA . ASP A 1 189 ? -6.442 2.636 -7.224 1.00 95.06 189 ASP A CA 1
ATOM 1488 C C . ASP A 1 189 ? -6.883 2.394 -5.782 1.00 95.06 189 ASP A C 1
ATOM 1490 O O . ASP A 1 189 ? -7.971 2.805 -5.393 1.00 95.06 189 ASP A O 1
ATOM 1494 N N . SER A 1 190 ? -6.021 1.816 -4.942 1.00 95.44 190 SER A N 1
ATOM 1495 C CA . SER A 1 190 ? -6.356 1.566 -3.538 1.00 95.44 190 SER A CA 1
ATOM 1496 C C . SER A 1 190 ? -6.632 2.854 -2.758 1.00 95.44 190 SER A C 1
ATOM 1498 O O . SER A 1 190 ? -7.504 2.873 -1.884 1.00 95.44 190 SER A O 1
ATOM 1500 N N . ILE A 1 191 ? -5.926 3.947 -3.073 1.00 97.12 191 ILE A N 1
ATOM 1501 C CA . ILE A 1 191 ? -6.173 5.237 -2.434 1.00 97.12 191 ILE A CA 1
ATOM 1502 C C . ILE A 1 191 ? -7.516 5.805 -2.892 1.00 97.12 191 ILE A C 1
ATOM 1504 O O . ILE A 1 191 ? -8.296 6.294 -2.073 1.00 97.12 191 ILE A O 1
ATOM 1508 N N . LYS A 1 192 ? -7.818 5.679 -4.183 1.00 96.00 192 LYS A N 1
ATOM 1509 C CA . LYS A 1 192 ? -9.060 6.145 -4.793 1.00 96.00 192 LYS A CA 1
ATOM 1510 C C . LYS A 1 192 ? -10.290 5.365 -4.328 1.00 96.00 192 LYS A C 1
ATOM 1512 O O . LYS A 1 192 ? -11.302 5.979 -3.999 1.00 96.00 192 LYS A O 1
ATOM 1517 N N . THR A 1 193 ? -10.219 4.036 -4.290 1.00 95.25 193 THR A N 1
ATOM 1518 C CA . THR A 1 193 ? -11.386 3.169 -4.061 1.00 95.25 193 THR A CA 1
ATOM 1519 C C . THR A 1 193 ? -11.591 2.797 -2.602 1.00 95.25 193 THR A C 1
ATOM 1521 O O . THR A 1 193 ? -12.731 2.611 -2.186 1.00 95.25 193 THR A O 1
ATOM 1524 N N . ASP A 1 194 ? -10.516 2.684 -1.816 1.00 94.12 194 ASP A N 1
ATOM 1525 C CA . ASP A 1 194 ? -10.609 2.139 -0.458 1.00 94.12 194 ASP A CA 1
ATOM 1526 C C . ASP A 1 194 ? -10.315 3.170 0.630 1.00 94.12 194 ASP A C 1
ATOM 1528 O O . ASP A 1 194 ? -10.894 3.073 1.711 1.00 94.12 194 ASP A O 1
ATOM 1532 N N . TYR A 1 195 ? -9.380 4.095 0.384 1.00 97.06 195 TYR A N 1
ATOM 1533 C CA . TYR A 1 195 ? -8.916 5.065 1.380 1.00 97.06 195 TYR A CA 1
ATOM 1534 C C . TYR A 1 195 ? -9.737 6.352 1.369 1.00 97.06 195 TYR A C 1
ATOM 1536 O O . TYR A 1 195 ? -10.249 6.765 2.402 1.00 97.06 195 TYR A O 1
ATOM 1544 N N . LEU A 1 196 ? -9.893 6.992 0.212 1.00 96.56 196 LEU A N 1
ATOM 1545 C CA . LEU A 1 196 ? -10.618 8.256 0.122 1.00 96.56 196 LEU A CA 1
ATOM 1546 C C . LEU A 1 196 ? -12.086 8.157 0.554 1.00 96.56 196 LEU A C 1
ATOM 1548 O O . LEU A 1 196 ? -12.507 9.012 1.332 1.00 96.56 196 LEU A O 1
ATOM 1552 N N . PRO A 1 197 ? -12.870 7.146 0.127 1.00 96.38 197 PRO A N 1
ATOM 1553 C CA . PRO A 1 197 ? -14.305 7.129 0.407 1.00 96.38 197 PRO A CA 1
ATOM 1554 C C . PRO A 1 197 ? -14.670 7.048 1.892 1.00 96.38 197 PRO A C 1
ATOM 1556 O O . PRO A 1 197 ? -15.789 7.403 2.253 1.00 96.38 197 PRO A O 1
ATOM 1559 N N . VAL A 1 198 ? -13.747 6.596 2.747 1.00 95.12 198 VAL A N 1
ATOM 1560 C CA . VAL A 1 198 ? -13.994 6.413 4.187 1.00 95.12 198 VAL A CA 1
ATOM 1561 C C . VAL A 1 198 ? -13.619 7.640 5.022 1.00 95.12 198 VAL A C 1
ATOM 1563 O O . VAL A 1 198 ? -13.970 7.724 6.196 1.00 95.12 198 VAL A O 1
ATOM 1566 N N . LEU A 1 199 ? -12.908 8.606 4.433 1.00 95.31 199 LEU A N 1
ATOM 1567 C CA . LEU A 1 199 ? -12.504 9.828 5.121 1.00 95.31 199 LEU A CA 1
ATOM 1568 C C . LEU A 1 199 ? -13.645 10.862 5.167 1.00 95.31 199 LEU A C 1
ATOM 1570 O O . LEU A 1 199 ? -14.465 10.918 4.248 1.00 95.31 199 LEU A O 1
ATOM 1574 N N . PRO A 1 200 ? -13.662 11.765 6.164 1.00 94.75 200 PRO A N 1
ATOM 1575 C CA . PRO A 1 200 ? -14.486 12.974 6.129 1.00 94.75 200 PRO A CA 1
ATOM 1576 C C . PRO A 1 200 ? -14.234 13.809 4.866 1.00 94.75 200 PRO A C 1
ATOM 1578 O O . PRO A 1 200 ? -13.106 13.861 4.367 1.00 94.75 200 PRO A O 1
ATOM 1581 N N . LYS A 1 201 ? -15.263 14.497 4.354 1.00 96.12 201 LYS A N 1
ATOM 1582 C CA . LYS A 1 201 ? -15.203 15.228 3.070 1.00 96.12 201 LYS A CA 1
ATOM 1583 C C . LYS A 1 201 ? -14.098 16.286 3.037 1.00 96.12 201 LYS A C 1
ATOM 1585 O O . LYS A 1 201 ? -13.450 16.476 2.010 1.00 96.12 201 LYS A O 1
ATOM 1590 N N . GLU A 1 202 ? -13.864 16.949 4.159 1.00 94.81 202 GLU A N 1
ATOM 1591 C CA . GLU A 1 202 ? -12.849 17.987 4.324 1.00 94.81 202 GLU A CA 1
ATOM 1592 C C . GLU A 1 202 ? -11.441 17.391 4.186 1.00 94.81 202 GLU A C 1
ATOM 1594 O O . GLU A 1 202 ? -10.599 17.934 3.471 1.00 94.81 202 GLU A O 1
ATOM 1599 N N . ILE A 1 203 ? -11.215 16.218 4.786 1.00 95.62 203 ILE A N 1
ATOM 1600 C CA . ILE A 1 203 ? -9.949 15.484 4.676 1.00 95.62 203 ILE A CA 1
ATOM 1601 C C . ILE A 1 203 ? -9.791 14.916 3.263 1.00 95.62 203 ILE A C 1
ATOM 1603 O O . ILE A 1 203 ? -8.703 14.993 2.700 1.00 95.62 203 ILE A O 1
ATOM 1607 N N . GLN A 1 204 ? -10.862 14.409 2.640 1.00 97.12 204 GLN A N 1
ATOM 1608 C CA . GLN A 1 204 ? -10.814 13.963 1.242 1.00 97.12 204 GLN A CA 1
ATOM 1609 C C . GLN A 1 204 ? -10.337 15.078 0.309 1.00 97.12 204 GLN A C 1
ATOM 1611 O O . GLN A 1 204 ? -9.489 14.832 -0.549 1.00 97.12 204 GLN A O 1
ATOM 1616 N N . LYS A 1 205 ? -10.859 16.299 0.484 1.00 96.88 205 LYS A N 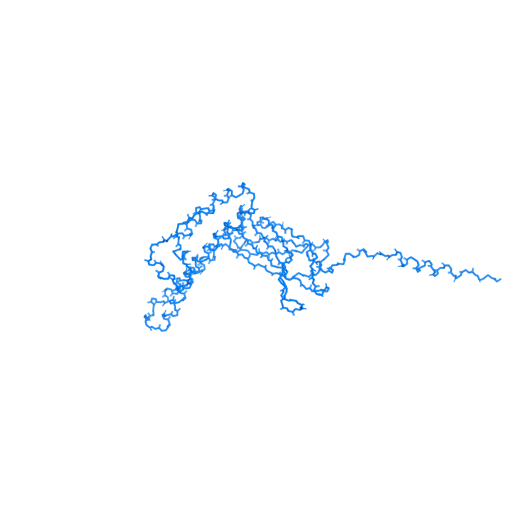1
ATOM 1617 C CA . LYS A 1 205 ? -10.440 17.467 -0.297 1.00 96.88 205 LYS A CA 1
ATOM 1618 C C . LYS A 1 205 ? -8.951 17.760 -0.094 1.00 96.88 205 LYS A C 1
ATOM 1620 O O . LYS A 1 205 ? -8.226 17.824 -1.081 1.00 96.88 205 LYS A O 1
ATOM 1625 N N . ALA A 1 206 ? -8.490 17.842 1.156 1.00 96.56 206 ALA A N 1
ATOM 1626 C CA . ALA A 1 206 ? -7.082 18.095 1.470 1.00 96.56 206 ALA A CA 1
ATOM 1627 C C . ALA A 1 206 ? -6.145 17.006 0.908 1.00 96.56 206 ALA A C 1
ATOM 1629 O O . ALA A 1 206 ? -5.090 17.308 0.350 1.00 96.56 206 ALA A O 1
ATOM 1630 N N . VAL A 1 207 ? -6.549 15.732 0.987 1.00 97.06 207 VAL A N 1
ATOM 1631 C CA . VAL A 1 207 ? -5.811 14.603 0.398 1.00 97.06 207 VAL A CA 1
ATOM 1632 C C . VAL A 1 207 ? -5.745 14.739 -1.125 1.00 97.06 207 VAL A C 1
ATOM 1634 O O . VAL A 1 207 ? -4.665 14.605 -1.695 1.00 97.06 207 VAL A O 1
ATOM 1637 N N . ARG A 1 208 ? -6.861 15.035 -1.803 1.00 97.56 208 ARG A N 1
ATOM 1638 C CA . ARG A 1 208 ? -6.863 15.232 -3.262 1.00 97.56 208 ARG A CA 1
ATOM 1639 C C . ARG A 1 208 ? -5.969 16.401 -3.667 1.00 97.56 208 ARG A C 1
ATOM 1641 O O . ARG A 1 208 ? -5.165 16.238 -4.575 1.00 97.56 208 ARG A O 1
ATOM 1648 N N . GLU A 1 209 ? -6.070 17.545 -2.993 1.00 97.31 209 GLU A N 1
ATOM 1649 C CA . GLU A 1 209 ? -5.258 18.734 -3.287 1.00 97.31 209 GLU A CA 1
ATOM 1650 C C . GLU A 1 209 ? -3.757 18.461 -3.123 1.00 97.31 209 GLU A C 1
ATOM 1652 O O . GLU A 1 209 ? -2.970 18.818 -3.998 1.00 97.31 209 GLU A O 1
ATOM 1657 N N . LYS A 1 210 ? -3.363 17.768 -2.049 1.00 97.44 210 LYS A N 1
ATOM 1658 C CA . LYS A 1 210 ? -1.957 17.462 -1.762 1.00 97.44 210 LYS A CA 1
ATOM 1659 C C . LYS A 1 210 ? -1.381 16.361 -2.654 1.00 97.44 210 LYS A C 1
ATOM 1661 O O . LYS A 1 210 ? -0.272 16.508 -3.161 1.00 97.44 210 LYS A O 1
ATOM 1666 N N . TYR A 1 211 ? -2.100 15.253 -2.833 1.00 97.75 211 TYR A N 1
ATOM 1667 C CA . TYR A 1 211 ? -1.526 14.031 -3.413 1.00 97.75 211 TYR A CA 1
ATOM 1668 C C . TYR A 1 211 ? -1.848 13.815 -4.895 1.00 97.75 211 TYR A C 1
ATOM 1670 O O . TYR A 1 211 ? -1.127 13.062 -5.543 1.00 97.75 211 TYR A O 1
ATOM 1678 N N . ASN A 1 212 ? -2.848 14.491 -5.481 1.00 97.50 212 ASN A N 1
ATOM 1679 C CA . ASN A 1 212 ? -3.076 14.405 -6.931 1.00 97.50 212 ASN A CA 1
ATOM 1680 C C . ASN A 1 212 ? -1.857 14.767 -7.790 1.00 97.50 212 ASN A C 1
ATOM 1682 O O . ASN A 1 212 ? -1.567 13.999 -8.707 1.00 97.50 212 ASN A O 1
ATOM 1686 N N . PRO A 1 213 ? -1.142 15.889 -7.558 1.00 97.62 213 PRO A N 1
ATOM 1687 C CA . PRO A 1 213 ? 0.039 16.198 -8.362 1.00 97.62 213 PRO A CA 1
ATOM 1688 C C . PRO A 1 213 ? 1.143 15.143 -8.196 1.00 97.62 213 PRO A C 1
ATOM 1690 O O . PRO A 1 213 ? 1.761 14.761 -9.185 1.00 97.62 213 PRO A O 1
ATOM 1693 N N . ILE A 1 214 ? 1.320 14.608 -6.984 1.00 97.00 214 ILE A N 1
ATOM 1694 C CA . ILE A 1 214 ? 2.321 13.574 -6.683 1.00 97.00 214 ILE A CA 1
ATOM 1695 C C . ILE A 1 214 ? 1.992 12.270 -7.421 1.00 97.00 214 ILE A C 1
ATOM 1697 O O . ILE A 1 214 ? 2.846 11.693 -8.090 1.00 97.00 214 ILE A O 1
ATOM 1701 N N . PHE A 1 215 ? 0.742 11.806 -7.359 1.00 97.25 215 PHE A N 1
ATOM 1702 C CA . PHE A 1 215 ? 0.342 10.593 -8.072 1.00 97.25 215 PHE A CA 1
ATOM 1703 C C . PHE A 1 215 ? 0.308 10.768 -9.583 1.00 97.25 215 PHE A C 1
ATOM 1705 O O . PHE A 1 215 ? 0.630 9.819 -10.292 1.00 97.25 215 PHE A O 1
ATOM 1712 N N . LYS A 1 216 ? 0.003 11.969 -10.085 1.00 97.44 216 LYS A N 1
ATOM 1713 C CA . LYS A 1 216 ? 0.158 12.281 -11.507 1.00 97.44 216 LYS A CA 1
ATOM 1714 C C . LYS A 1 216 ? 1.613 12.102 -11.944 1.00 97.44 216 LYS A C 1
ATOM 1716 O O . LYS A 1 216 ? 1.864 11.465 -12.962 1.00 97.44 216 LYS A O 1
ATOM 1721 N N . GLU A 1 217 ? 2.564 12.634 -11.178 1.00 97.06 217 GLU A N 1
ATOM 1722 C CA . GLU A 1 217 ? 3.992 12.476 -11.464 1.00 97.06 217 GLU A CA 1
ATOM 1723 C C . GLU A 1 217 ? 4.410 11.001 -11.436 1.00 97.06 217 GLU A C 1
ATOM 1725 O O . GLU A 1 217 ? 5.003 10.516 -12.398 1.00 97.06 217 GLU A O 1
ATOM 1730 N N . LEU A 1 218 ? 4.030 10.257 -10.391 1.00 95.75 218 LEU A N 1
ATOM 1731 C CA . LEU A 1 218 ? 4.333 8.826 -10.276 1.00 95.75 218 LEU A CA 1
ATOM 1732 C C . LEU A 1 218 ? 3.734 8.001 -11.424 1.00 95.75 218 LEU A C 1
ATOM 1734 O O . LEU A 1 218 ? 4.422 7.151 -11.987 1.00 95.75 218 LEU A O 1
ATOM 1738 N N . TYR A 1 219 ? 2.483 8.272 -11.804 1.00 95.94 219 TYR A N 1
ATOM 1739 C CA . TYR A 1 219 ? 1.802 7.597 -12.911 1.00 95.94 219 TYR A CA 1
ATOM 1740 C C . TYR A 1 219 ? 2.554 7.776 -14.234 1.00 95.94 219 TYR A C 1
ATOM 1742 O O . TYR A 1 219 ? 2.730 6.816 -14.987 1.00 95.94 219 TYR A O 1
ATOM 1750 N N . TYR A 1 220 ? 3.022 8.995 -14.524 1.00 95.12 220 TYR A N 1
ATOM 1751 C CA . TYR A 1 220 ? 3.740 9.281 -15.768 1.00 95.12 220 TYR A CA 1
ATOM 1752 C C . TYR A 1 220 ? 5.220 8.885 -15.728 1.00 95.12 220 TYR A C 1
ATOM 1754 O O . TYR A 1 220 ? 5.766 8.539 -16.776 1.00 95.12 220 TYR A O 1
ATOM 1762 N N . ARG A 1 221 ? 5.847 8.844 -14.543 1.00 95.44 221 ARG A N 1
ATOM 1763 C CA . ARG A 1 221 ? 7.235 8.386 -14.346 1.00 95.44 221 ARG A CA 1
ATOM 1764 C C . ARG A 1 221 ? 7.453 6.943 -14.805 1.00 95.44 221 ARG A C 1
ATOM 1766 O O . ARG A 1 221 ? 8.516 6.636 -15.341 1.00 95.44 221 ARG A O 1
ATOM 1773 N N . TYR A 1 222 ? 6.466 6.067 -14.611 1.00 93.81 222 TYR A N 1
ATOM 1774 C CA . TYR A 1 222 ? 6.557 4.660 -15.008 1.00 93.81 222 TYR A CA 1
ATOM 1775 C C . TYR A 1 222 ? 5.598 4.361 -16.163 1.00 93.81 222 TYR A C 1
ATOM 1777 O O . TYR A 1 222 ? 4.384 4.304 -15.941 1.00 93.81 222 TYR A O 1
ATOM 1785 N N . PRO A 1 223 ? 6.093 4.165 -17.398 1.00 90.88 223 PRO A N 1
ATOM 1786 C CA . PRO A 1 223 ? 5.243 3.816 -18.533 1.00 90.88 223 PRO A CA 1
ATOM 1787 C C . PRO A 1 223 ? 4.546 2.457 -18.361 1.00 90.88 223 PRO A C 1
ATOM 1789 O O . PRO A 1 223 ? 3.487 2.240 -18.936 1.00 90.88 223 PRO A O 1
ATOM 1792 N N . GLU A 1 224 ? 5.062 1.581 -17.495 1.00 93.94 224 GLU A N 1
ATOM 1793 C CA . GLU A 1 224 ? 4.478 0.275 -17.178 1.00 93.94 224 GLU A CA 1
ATOM 1794 C C . GLU A 1 224 ? 3.184 0.359 -16.355 1.00 93.94 224 GLU A C 1
ATOM 1796 O O . GLU A 1 224 ? 2.554 -0.666 -16.105 1.00 93.94 224 GLU A O 1
ATOM 1801 N N . THR A 1 225 ? 2.783 1.553 -15.904 1.00 91.94 225 THR A N 1
ATOM 1802 C CA . THR A 1 225 ? 1.543 1.758 -15.130 1.00 91.94 225 THR A CA 1
ATOM 1803 C C . THR A 1 225 ? 0.296 1.341 -15.918 1.00 91.94 225 THR A C 1
ATOM 1805 O O . THR A 1 225 ? -0.677 0.890 -15.317 1.00 91.94 225 THR A O 1
ATOM 1808 N N . ASP A 1 226 ? 0.364 1.415 -17.253 1.00 86.88 226 ASP A N 1
ATOM 1809 C CA . ASP A 1 226 ? -0.716 1.041 -18.177 1.00 86.88 226 ASP A CA 1
ATOM 1810 C C . ASP A 1 226 ? -0.608 -0.414 -18.670 1.00 86.88 226 ASP A C 1
ATOM 1812 O O . ASP A 1 226 ? -1.427 -0.876 -19.467 1.00 86.88 226 ASP A O 1
ATOM 1816 N N . CYS A 1 227 ? 0.398 -1.165 -18.207 1.00 89.44 227 CYS A N 1
ATOM 1817 C CA . CYS A 1 227 ? 0.564 -2.555 -18.602 1.00 89.44 227 CYS A CA 1
ATOM 1818 C C . CYS A 1 227 ? -0.415 -3.473 -17.861 1.00 89.44 227 CYS A C 1
ATOM 1820 O O . CYS A 1 227 ? -0.488 -3.476 -16.633 1.00 89.44 227 CYS A O 1
ATOM 1822 N N . GLY A 1 228 ? -1.117 -4.328 -18.609 1.00 79.19 228 GLY A N 1
ATOM 1823 C CA . GLY A 1 228 ? -2.060 -5.288 -18.024 1.00 79.19 228 GLY A CA 1
ATOM 1824 C C . GLY A 1 228 ? -1.377 -6.532 -17.447 1.00 79.19 228 GLY A C 1
ATOM 1825 O O . GLY A 1 228 ? -1.659 -6.952 -16.325 1.00 79.19 228 GLY A O 1
ATOM 1826 N N . LEU A 1 229 ? -0.475 -7.143 -18.220 1.00 84.94 229 LEU A N 1
ATOM 1827 C CA . LEU A 1 229 ? 0.270 -8.344 -17.837 1.00 84.94 229 LEU A CA 1
ATOM 1828 C C . LEU A 1 229 ? 1.732 -8.210 -18.259 1.00 84.94 229 LEU A C 1
ATOM 1830 O O . LEU A 1 229 ? 2.019 -7.710 -19.346 1.00 84.94 229 LEU A O 1
ATOM 1834 N N . LEU A 1 230 ? 2.642 -8.760 -17.448 1.00 86.94 230 LEU A N 1
ATOM 1835 C CA . LEU A 1 230 ? 4.088 -8.752 -17.700 1.00 86.94 230 LEU A CA 1
ATOM 1836 C C . LEU A 1 230 ? 4.440 -9.183 -19.130 1.00 86.94 230 LEU A C 1
ATOM 1838 O O . LEU A 1 230 ? 5.173 -8.475 -19.811 1.00 86.94 230 LEU A O 1
ATOM 1842 N N . MET A 1 231 ? 3.871 -10.299 -19.597 1.00 86.06 231 MET A N 1
ATOM 1843 C CA . MET A 1 231 ? 4.171 -10.872 -20.918 1.00 86.06 231 MET A CA 1
ATOM 1844 C C . MET A 1 231 ? 3.808 -9.968 -22.103 1.00 86.06 231 MET A C 1
ATOM 1846 O O . MET A 1 231 ? 4.410 -10.102 -23.159 1.00 86.06 231 MET A O 1
ATOM 1850 N N . TYR A 1 232 ? 2.852 -9.051 -21.934 1.00 86.88 232 TYR A N 1
ATOM 1851 C CA . TYR A 1 232 ? 2.419 -8.131 -22.991 1.00 86.88 232 TYR A CA 1
ATOM 1852 C C . TYR A 1 232 ? 2.980 -6.721 -22.809 1.00 86.88 232 TYR A C 1
ATOM 1854 O O . TYR A 1 232 ? 2.852 -5.891 -23.707 1.00 86.88 232 TYR A O 1
ATOM 1862 N N . CYS A 1 233 ? 3.617 -6.437 -21.669 1.00 89.69 233 CYS A N 1
ATOM 1863 C CA . CYS A 1 233 ? 3.998 -5.079 -21.309 1.00 89.69 233 CYS A CA 1
ATOM 1864 C C . CYS A 1 233 ? 4.973 -4.474 -22.327 1.00 89.69 233 CYS A C 1
ATOM 1866 O O . CYS A 1 233 ? 4.740 -3.371 -22.805 1.00 89.69 233 CYS A O 1
ATOM 1868 N N . GLN A 1 234 ? 5.991 -5.217 -22.773 1.00 85.94 234 GLN A N 1
ATOM 1869 C CA . GLN A 1 234 ? 6.943 -4.719 -23.778 1.00 85.94 234 GLN A CA 1
ATOM 1870 C C . GLN A 1 234 ? 6.287 -4.353 -25.117 1.00 85.94 234 GLN A C 1
ATOM 1872 O O . GLN A 1 234 ? 6.719 -3.419 -25.789 1.00 85.94 234 GLN A O 1
ATOM 1877 N N . GLU A 1 235 ? 5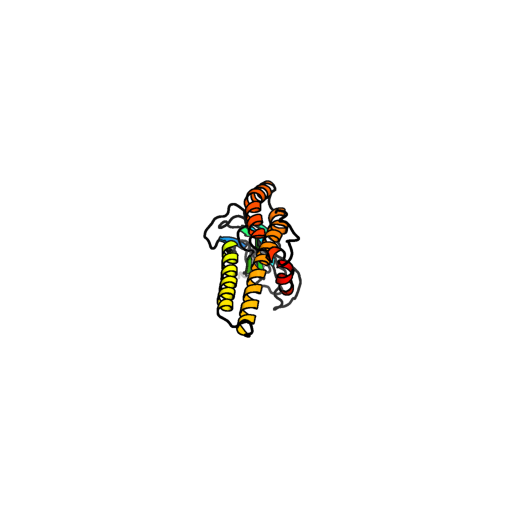.239 -5.066 -25.527 1.00 87.31 235 GLU A N 1
ATOM 1878 C CA . GLU A 1 235 ? 4.489 -4.732 -26.740 1.00 87.31 235 GLU A CA 1
ATOM 1879 C C . GLU A 1 235 ? 3.560 -3.535 -26.527 1.00 87.31 235 GLU A C 1
ATOM 1881 O O . GLU A 1 235 ? 3.413 -2.704 -27.423 1.00 87.31 235 GLU A O 1
ATOM 1886 N N . GLN A 1 236 ? 2.959 -3.425 -25.341 1.00 87.25 236 GLN A N 1
ATOM 1887 C CA . GLN A 1 236 ? 2.115 -2.295 -24.952 1.00 87.25 236 GLN A CA 1
ATOM 1888 C C . GLN A 1 236 ? 2.923 -0.993 -24.883 1.00 87.25 236 GLN A C 1
ATOM 1890 O O . GLN A 1 236 ? 2.481 0.019 -25.415 1.00 87.25 236 GLN A O 1
ATOM 1895 N N . LEU A 1 237 ? 4.146 -1.040 -24.348 1.00 89.38 237 LEU A N 1
ATOM 1896 C CA . LEU A 1 237 ? 5.056 0.108 -24.258 1.00 89.38 237 LEU A CA 1
ATOM 1897 C C . LEU A 1 237 ? 5.477 0.685 -25.621 1.00 89.38 237 LEU A C 1
ATOM 1899 O O . LEU A 1 237 ? 5.899 1.836 -25.691 1.00 89.38 237 LEU A O 1
ATOM 1903 N N . LYS A 1 238 ? 5.369 -0.088 -26.711 1.00 90.50 238 LYS A N 1
ATOM 1904 C CA . LYS A 1 238 ? 5.653 0.395 -28.078 1.00 90.50 238 LYS A CA 1
ATOM 1905 C C . LYS A 1 238 ? 4.533 1.267 -28.643 1.00 90.50 238 LYS A C 1
ATOM 1907 O O . LYS A 1 238 ? 4.719 1.899 -29.682 1.00 90.50 238 LYS A O 1
ATOM 1912 N N . LYS A 1 239 ? 3.361 1.263 -28.010 1.00 88.56 239 LYS A N 1
ATOM 1913 C CA . LYS A 1 239 ? 2.193 2.036 -28.427 1.00 88.56 239 LYS A CA 1
ATOM 1914 C C . LYS A 1 239 ? 2.110 3.322 -27.600 1.00 88.56 239 LYS A C 1
ATOM 1916 O O . LYS A 1 239 ? 2.612 3.362 -26.477 1.00 88.56 239 LYS A O 1
ATOM 1921 N N . PRO A 1 240 ? 1.473 4.383 -28.122 1.00 86.69 240 PRO A N 1
ATOM 1922 C CA . PRO A 1 240 ? 1.084 5.514 -27.289 1.00 86.69 240 PRO A CA 1
ATOM 1923 C C . PRO A 1 240 ? 0.257 5.035 -26.091 1.00 86.69 240 PRO A C 1
ATOM 1925 O O . PRO A 1 240 ? -0.505 4.075 -26.216 1.00 86.69 240 PRO A O 1
ATOM 1928 N N . ARG A 1 241 ? 0.386 5.713 -24.945 1.00 86.81 241 ARG A N 1
ATOM 1929 C CA . ARG A 1 241 ? -0.445 5.419 -23.772 1.00 86.81 241 ARG A CA 1
ATOM 1930 C C . ARG A 1 241 ? -1.923 5.549 -24.130 1.00 86.81 241 ARG A C 1
ATOM 1932 O O . ARG A 1 241 ? -2.337 6.554 -24.704 1.00 86.81 241 ARG A O 1
ATOM 1939 N N . GLU A 1 242 ? -2.703 4.543 -23.756 1.00 82.81 242 GLU A N 1
ATOM 1940 C CA . GLU A 1 242 ? -4.154 4.515 -23.979 1.00 82.81 242 GLU A CA 1
ATOM 1941 C C . GLU A 1 242 ? -4.925 5.237 -22.863 1.00 82.81 242 GLU A C 1
ATOM 1943 O O . GLU A 1 242 ? -6.055 5.680 -23.071 1.00 82.81 242 GLU A O 1
ATOM 1948 N N . HIS A 1 243 ? -4.321 5.367 -21.678 1.00 85.69 243 HIS A N 1
ATOM 1949 C CA . HIS A 1 243 ? -4.964 5.907 -20.487 1.00 85.69 243 HIS A CA 1
ATOM 1950 C C . HIS A 1 243 ? -4.248 7.153 -19.966 1.00 85.69 243 HIS A C 1
ATOM 1952 O O . HIS A 1 243 ? -3.019 7.208 -19.863 1.00 85.69 243 HIS A O 1
ATOM 1958 N N . GLU A 1 244 ? -5.043 8.148 -19.580 1.00 88.56 244 GLU A N 1
ATOM 1959 C CA . GLU A 1 244 ? -4.571 9.332 -18.872 1.00 88.56 244 GLU A CA 1
ATOM 1960 C C . GLU A 1 244 ? -4.824 9.204 -17.370 1.00 88.56 244 GLU A C 1
ATOM 1962 O O . GLU A 1 244 ? -5.810 8.607 -16.926 1.00 88.56 244 GLU A O 1
ATOM 1967 N N . TYR A 1 245 ? -3.962 9.842 -16.576 1.00 92.62 245 TYR A N 1
ATOM 1968 C CA . TYR A 1 245 ? -4.190 9.976 -15.142 1.00 92.62 245 TYR A CA 1
ATOM 1969 C C . TYR A 1 245 ? -5.499 10.732 -14.868 1.00 92.62 245 TYR A C 1
ATOM 1971 O O . TYR A 1 245 ? -5.601 11.935 -15.119 1.00 92.62 245 TYR A O 1
ATOM 1979 N N . ASN A 1 246 ? -6.481 10.036 -14.295 1.00 88.94 246 ASN A N 1
ATOM 1980 C CA . ASN A 1 246 ? -7.836 10.543 -14.060 1.00 88.94 246 ASN A CA 1
ATOM 1981 C C . ASN A 1 246 ? -8.072 11.068 -12.632 1.00 88.94 246 ASN A C 1
ATOM 1983 O O . ASN A 1 246 ? -9.223 11.218 -12.215 1.00 88.94 246 ASN A O 1
ATOM 1987 N N . GLY A 1 247 ? -6.997 11.339 -11.887 1.00 89.38 247 GLY A N 1
ATOM 1988 C CA . GLY A 1 247 ? -7.081 11.824 -10.513 1.00 89.38 247 GLY A CA 1
ATOM 1989 C C . GLY A 1 247 ? -7.488 10.756 -9.497 1.00 89.38 247 GLY A C 1
ATOM 1990 O O . GLY A 1 247 ? -8.153 9.761 -9.807 1.00 89.38 247 GLY A O 1
ATOM 1991 N N . LEU A 1 248 ? -7.122 11.017 -8.246 1.00 91.12 248 LEU A N 1
ATOM 1992 C CA . LEU A 1 248 ? -7.805 10.491 -7.072 1.00 91.12 248 LEU A CA 1
ATOM 1993 C C . LEU A 1 248 ? -9.229 11.021 -7.024 1.00 91.12 248 LEU A C 1
ATOM 1995 O O . LEU A 1 248 ? -9.384 12.255 -7.205 1.00 91.12 248 LEU A O 1
#

Radius of gyration: 28.13 Å; chains: 1; bounding box: 57×52×108 Å

Sequence (248 aa):
MKKYLTFGHSFLCILVLTLTGCSVFDKSFGFRGPIVVTIATKDGKQPEAPFLIKSSHVEVGGHGGSGLKRGYLYEKIGDANQPILFPREHLDLKYPNAYALIHFKVRHPMYNTEYSSAYFAPSKADDPIPFTIEVLPLEAVLARIEKEAERASLAMEQLAPDSSEYYRQSSLFEKARHSLGALVSRHIDSIKTDYLPVLPKEIQKAVREKYNPIFKELYYRYPETDCGLLMYCQEQLKKPREHEYNGL

Organism: Pseudoalteromonas piscicida (NCBI:txid43662)

Foldseek 3Di:
DDDDDPPPPVVVVVVVVVVCPPPVDPLLFQKFFQAWEAEAEPVRDKDPAWKKKFKWWDDDPDDDDPDPDTDLTDIDTGTHRDTDTRAMDRHPDPDRFFWIKMWIFIADLFWQTDIDIDTTTRDDRPDGHYDYDYIYTPVVVLVVLVVQLVVLVVQLVVDDCPDPSNVVSVLSNLVSLLCQLCRLLVNQVCCVPPVLVPDDPVSSVVCQVPRFVVSQCSNVVRLSVQPDDSVCSVVVSVDPRPDHSPGD

Secondary structure (DSSP, 8-state):
-----SSHHHHHHHHHHHH-----S---TTEE--EEEEEEETT----SSPEEEEEEEE--TTSS-------S--EEEE-TTSEEEEPPEE---SSTT--EEEEEEEEETTEEEEEEEEEE----TT-PEEEEEEE-BHHHHHHHHHHHHHHHHHHHHTS-TTSHHHHHHHHHHHHHHHHHHHHHHHHHHHIIIIIGGGS-HHHHHHHHHHHHHHHHHHHHH-GGGG-SSHHHHHHHTTSPPS------